Protein AF-A0A0G4AYI6-F1 (afdb_monomer_lite)

Foldseek 3Di:
DVVLLVLLVLLLLLLQPVPPCPPDPDLSVLSSLQSVCQLPFQKKWKWKAFPVRFIKIWMAHPLKIKIFGFADFPPDPGGWGWIWIGDDQKIKIATQQQLRNVCLFQVVVDDPVLNVLLSVLRNVQHRAIEIEGNVRTDLPGPVLSSNLSSVSSVCSVPPPVLSVLSNVLCVVQVFWDWDDDDDQKIKIAGRPVSLVSSCVSLVVDPSSVVSCVSRVNDDSSNDPQSNQWMWIWGADPVSHTAKIWTAGNPVRDTRMIMGMDSDDDDDDDDPPDHHYVVVSVVVSVVVVVVVD

pLDDT: mean 80.58, std 11.73, range [48.69, 96.69]

Radius of gyration: 20.32 Å; chains: 1; bounding box: 50×38×62 Å

Secondary structure (DSSP, 8-state):
-HHHHHHHHHHHHHHHHTTTTTT---HHHHHHHHHHHHHT-SEEEEEEE-TT--EEEEEEETTEEEEEEEE--TT-SSPEEEEEEEETTEEEEEETTHHHHHHHHHGGGS-HHHHHHHHHHHHTTTTS-EEEEGGGS-TTSHHHHHHHHHHHHHHHHH-HHHHHHHHHHHHHS--EEEEEEETTEEEEEE-HHHHHHHHHHHTTSHHHHHHHTTTTT--GGGSGGGGGEEEEEEE-TTS-EEEEEEEETTT--EEEEEEEE-------PPPSS-EEHHHHHHHHHHHHHHT-

Sequence (292 aa):
MILGTVIFIMSVSAAAVYGYYFSLQTPEKVVFDALSKAVHAEAVQFTATTPSHATFKGEIKDGNVRLDGALPVSSATNPAKGEVRLIGESLYAKSDMLDSVAMDQIGENLPPSYRVIMSSLLAGYNGKWIEFPVSQLATNASVGTMRCSQGLQEILRNDQAAVQELKNIYTAHPFLIISKKADMTYLISIEDTKIKEFRTALGKTSFFRSVISCHDGTLPLIEPASKHMTLELTIDTARTLRTLAIIDSETQKQVYIVDFSFTESAPINPPSTSESFESIQKKAAVQIIRSR

Structure (mmCIF, N/CA/C/O backbone):
data_AF-A0A0G4AYI6-F1
#
_entry.id   AF-A0A0G4AYI6-F1
#
loop_
_atom_site.group_PDB
_atom_site.id
_atom_site.type_symbol
_atom_site.label_atom_id
_atom_site.label_alt_id
_atom_site.label_comp_id
_atom_site.label_asym_id
_atom_site.label_entity_id
_atom_site.label_seq_id
_atom_site.pdbx_PDB_ins_code
_atom_site.Cartn_x
_atom_site.Cartn_y
_atom_site.Cartn_z
_atom_site.occupancy
_atom_site.B_iso_or_equiv
_atom_site.auth_seq_id
_atom_site.auth_comp_id
_atom_site.auth_asym_id
_atom_site.auth_atom_id
_atom_site.pdbx_PDB_model_num
ATOM 1 N N . MET A 1 1 ? -0.450 7.479 -3.393 1.00 50.78 1 MET A N 1
ATOM 2 C CA . MET A 1 1 ? -0.488 8.340 -2.188 1.00 50.78 1 MET A CA 1
ATOM 3 C C . MET A 1 1 ? -1.533 7.872 -1.168 1.00 50.78 1 MET A C 1
ATOM 5 O O . MET A 1 1 ? -1.135 7.318 -0.156 1.00 50.78 1 MET A O 1
ATOM 9 N N . ILE A 1 2 ? -2.842 7.949 -1.462 1.00 57.69 2 ILE A N 1
ATOM 10 C CA . ILE A 1 2 ? -3.937 7.668 -0.501 1.00 57.69 2 ILE A CA 1
ATOM 11 C C . ILE A 1 2 ? -3.852 6.277 0.167 1.00 57.69 2 ILE A C 1
ATOM 13 O O . ILE A 1 2 ? -3.963 6.178 1.386 1.00 57.69 2 ILE A O 1
ATOM 17 N N . LEU A 1 3 ? -3.602 5.202 -0.593 1.00 58.28 3 LEU A N 1
ATOM 18 C CA . LEU A 1 3 ? -3.513 3.845 -0.027 1.00 58.28 3 LEU A CA 1
ATOM 19 C C . LEU A 1 3 ? -2.343 3.690 0.963 1.00 58.28 3 LEU A C 1
ATOM 21 O O . LEU A 1 3 ? -2.502 3.061 2.004 1.00 58.28 3 LEU A O 1
ATOM 25 N N . GLY A 1 4 ? -1.192 4.308 0.676 1.00 61.28 4 GLY A N 1
ATOM 26 C CA . GLY A 1 4 ? -0.039 4.316 1.583 1.00 61.28 4 GLY A CA 1
ATOM 27 C C . GLY A 1 4 ? -0.339 5.060 2.885 1.00 61.28 4 GLY A C 1
ATOM 28 O O . GLY A 1 4 ? -0.003 4.575 3.960 1.00 61.28 4 GLY A O 1
ATOM 29 N N . THR A 1 5 ? -1.067 6.179 2.808 1.00 63.78 5 THR A N 1
ATOM 30 C CA . THR A 1 5 ? -1.556 6.911 3.987 1.00 63.78 5 THR A CA 1
ATOM 31 C C . THR A 1 5 ? -2.470 6.055 4.855 1.00 63.78 5 THR A C 1
ATOM 33 O O . THR A 1 5 ? -2.321 6.033 6.075 1.00 63.78 5 THR A O 1
ATOM 36 N N . VAL A 1 6 ? -3.387 5.310 4.237 1.00 65.44 6 VAL A N 1
ATOM 37 C CA . VAL A 1 6 ? -4.296 4.413 4.958 1.00 65.44 6 VAL A CA 1
ATOM 38 C C . VAL A 1 6 ? -3.536 3.265 5.617 1.00 65.44 6 VAL A C 1
ATOM 40 O O . VAL A 1 6 ? -3.739 3.018 6.802 1.00 65.44 6 VAL A O 1
ATOM 43 N N . ILE A 1 7 ? -2.614 2.610 4.903 1.00 65.75 7 ILE A N 1
ATOM 44 C CA . ILE A 1 7 ? -1.759 1.554 5.472 1.00 65.75 7 ILE A CA 1
ATOM 45 C C . ILE A 1 7 ? -0.957 2.094 6.656 1.00 65.75 7 ILE A C 1
ATOM 47 O O . ILE A 1 7 ? -0.902 1.452 7.701 1.00 65.75 7 ILE A O 1
ATOM 51 N N . PHE A 1 8 ? -0.404 3.300 6.539 1.00 67.69 8 PHE A N 1
ATOM 52 C CA . PHE A 1 8 ? 0.318 3.943 7.627 1.00 67.69 8 PHE A CA 1
ATOM 53 C C . PHE A 1 8 ? -0.575 4.185 8.858 1.00 67.69 8 PHE A C 1
ATOM 55 O O . PHE A 1 8 ? -0.189 3.824 9.972 1.00 67.69 8 PHE A O 1
ATOM 62 N N . ILE A 1 9 ? -1.775 4.758 8.672 1.00 68.62 9 ILE A N 1
ATOM 63 C CA . ILE A 1 9 ? -2.754 4.966 9.757 1.00 68.62 9 ILE A CA 1
ATOM 64 C C . ILE A 1 9 ? -3.064 3.631 10.435 1.00 68.62 9 ILE A C 1
ATOM 66 O O . ILE A 1 9 ? -3.032 3.550 11.662 1.00 68.62 9 ILE A O 1
ATOM 70 N N . MET A 1 10 ? -3.311 2.579 9.651 1.00 70.06 10 MET A N 1
ATOM 71 C CA . MET A 1 10 ? -3.607 1.243 10.167 1.00 70.06 10 MET A CA 1
ATOM 72 C C . MET A 1 10 ? -2.444 0.667 10.985 1.00 70.06 10 MET A C 1
ATOM 74 O O . MET A 1 10 ? -2.669 0.192 12.098 1.00 70.06 10 MET A O 1
ATOM 78 N N . SER A 1 11 ? -1.209 0.772 10.487 1.00 68.25 11 SER A N 1
ATOM 79 C CA . SER A 1 11 ? 0.002 0.293 11.168 1.00 68.25 11 SER A CA 1
ATOM 80 C C . SER A 1 11 ? 0.245 1.004 12.500 1.00 68.25 11 SER A C 1
ATOM 82 O O . SER A 1 11 ? 0.465 0.352 13.521 1.00 68.25 11 SER A O 1
ATOM 84 N N . VAL A 1 12 ? 0.141 2.338 12.525 1.00 68.44 12 VAL A N 1
ATOM 85 C CA . VAL A 1 12 ? 0.310 3.116 13.763 1.00 68.44 12 VAL A CA 1
ATOM 86 C C . 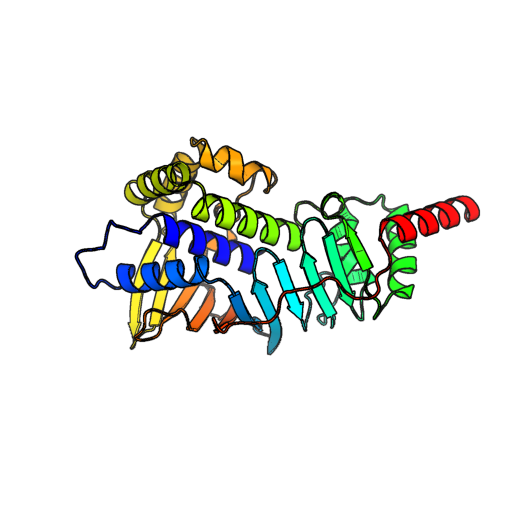VAL A 1 12 ? -0.773 2.779 14.783 1.00 68.44 12 VAL A C 1
ATOM 88 O O . VAL A 1 12 ? -0.475 2.576 15.957 1.00 68.44 12 VAL A O 1
ATOM 91 N N . SER A 1 13 ? -2.018 2.664 14.326 1.00 69.00 13 SER A N 1
ATOM 92 C CA . SER A 1 13 ? -3.176 2.323 15.159 1.00 69.00 13 SER A CA 1
ATOM 93 C C . SER A 1 13 ? -3.060 0.940 15.794 1.00 69.00 13 SER A C 1
ATOM 95 O O . SER A 1 13 ? -3.361 0.766 16.972 1.00 69.00 13 SER A O 1
ATOM 97 N N . ALA A 1 14 ? -2.605 -0.047 15.022 1.00 68.81 14 ALA A N 1
ATOM 98 C CA . ALA A 1 14 ? -2.396 -1.409 15.493 1.00 68.81 14 ALA A CA 1
ATOM 99 C C . ALA A 1 14 ? -1.341 -1.480 16.609 1.00 68.81 14 ALA A C 1
ATOM 101 O O . ALA A 1 14 ? -1.570 -2.112 17.642 1.00 68.81 14 ALA A O 1
ATOM 102 N N . ALA A 1 15 ? -0.203 -0.807 16.419 1.00 66.62 15 ALA A N 1
ATOM 103 C CA . ALA A 1 15 ? 0.899 -0.810 17.380 1.00 66.62 15 ALA A CA 1
ATOM 104 C C . ALA A 1 15 ? 0.583 -0.006 18.650 1.00 66.62 15 ALA A C 1
ATOM 106 O O . ALA A 1 15 ? 0.914 -0.418 19.761 1.00 66.62 15 ALA A O 1
ATOM 107 N N . ALA A 1 16 ? -0.098 1.130 18.499 1.00 61.56 16 ALA A N 1
ATOM 108 C CA . ALA A 1 16 ? -0.353 2.059 19.588 1.00 61.56 16 ALA A CA 1
ATOM 109 C C . ALA A 1 16 ? -1.347 1.555 20.646 1.00 61.56 16 ALA A C 1
ATOM 111 O O . ALA A 1 16 ? -1.413 2.114 21.740 1.00 61.56 16 ALA A O 1
ATOM 112 N N . VAL A 1 17 ? -2.146 0.531 20.338 1.00 61.53 17 VAL A N 1
ATOM 113 C CA . VAL A 1 17 ? -3.359 0.245 21.116 1.00 61.53 17 VAL A CA 1
ATOM 114 C C . VAL A 1 17 ? -3.395 -1.153 21.734 1.00 61.53 17 VAL A C 1
ATOM 116 O O . VAL A 1 17 ? -4.277 -1.459 22.545 1.00 61.53 17 VAL A O 1
ATOM 119 N N . TYR A 1 18 ? -2.378 -1.980 21.473 1.00 52.91 18 TYR A N 1
ATOM 120 C CA . TYR A 1 18 ? -2.242 -3.294 22.096 1.00 52.91 18 TYR A CA 1
ATOM 121 C C . TYR A 1 18 ? -2.016 -3.149 23.617 1.00 52.91 18 TYR A C 1
ATOM 123 O O . TYR A 1 18 ? -0.903 -2.957 24.111 1.00 52.91 18 TYR A O 1
ATOM 131 N N . GLY A 1 19 ? -3.111 -3.139 24.382 1.00 53.41 19 GLY A N 1
ATOM 132 C CA . GLY A 1 19 ? -3.137 -3.130 25.848 1.00 53.41 19 GLY A CA 1
ATOM 133 C C . GLY A 1 19 ? -4.065 -2.100 26.503 1.00 53.41 19 GLY A C 1
ATOM 134 O O . GLY A 1 19 ? -4.544 -2.377 27.597 1.00 53.41 19 GLY A O 1
ATOM 135 N N . TYR A 1 20 ? -4.374 -0.957 25.873 1.00 57.16 20 TYR A N 1
ATOM 136 C CA . TYR A 1 20 ? -5.158 0.105 26.541 1.00 57.16 20 TYR A CA 1
ATOM 137 C C . TYR A 1 20 ? -6.656 -0.238 26.656 1.00 57.16 20 TYR A C 1
ATOM 139 O O . TYR A 1 20 ? -7.249 -0.061 27.714 1.00 57.16 20 TYR A O 1
ATOM 147 N N . TYR A 1 21 ? -7.256 -0.834 25.619 1.00 59.66 21 TYR A N 1
ATOM 148 C CA . TYR A 1 21 ? -8.677 -1.233 25.626 1.00 59.66 21 TYR A CA 1
ATOM 149 C C . TYR A 1 21 ? -8.902 -2.698 26.027 1.00 59.66 21 TYR A C 1
ATOM 151 O O . TYR A 1 21 ? -9.954 -3.272 25.752 1.00 59.66 21 TYR A O 1
ATOM 159 N N . PHE A 1 22 ? -7.927 -3.356 26.665 1.00 50.97 22 PHE A N 1
ATOM 160 C CA . PHE A 1 22 ? -8.001 -4.799 26.918 1.00 50.97 22 PHE A CA 1
ATOM 161 C C . PHE A 1 22 ? -9.231 -5.205 27.758 1.00 50.97 22 PHE A C 1
ATOM 163 O O . PHE A 1 22 ? -9.764 -6.297 27.551 1.00 50.97 22 PHE A O 1
ATOM 170 N N . SER A 1 23 ? -9.748 -4.323 28.617 1.00 51.19 23 SER A N 1
ATOM 171 C CA . SER A 1 23 ? -10.846 -4.617 29.547 1.00 51.19 23 SER A CA 1
ATOM 172 C C . SER A 1 23 ? -12.265 -4.344 29.027 1.00 51.19 23 SER A C 1
ATOM 174 O O . SER A 1 23 ? -13.215 -4.772 29.677 1.00 51.19 23 SER A O 1
ATOM 176 N N . LEU A 1 24 ? -12.455 -3.696 27.870 1.00 56.16 24 LEU A N 1
ATOM 177 C CA . LEU A 1 24 ? -13.790 -3.328 27.375 1.00 56.16 24 LEU A CA 1
ATOM 178 C C . LEU A 1 24 ? -13.993 -3.783 25.920 1.00 56.16 24 LEU A C 1
ATOM 180 O O . LEU A 1 24 ? -13.150 -3.543 25.061 1.00 56.16 24 LEU A O 1
ATOM 184 N N . GLN A 1 25 ? -15.118 -4.445 25.618 1.00 61.50 25 GLN A N 1
ATOM 185 C CA . GLN A 1 25 ? -15.533 -4.751 24.237 1.00 61.50 25 GLN A CA 1
ATOM 186 C C . GLN A 1 25 ? -16.091 -3.493 23.550 1.00 61.50 25 GLN A C 1
ATOM 188 O O . GLN A 1 25 ? -17.259 -3.445 23.168 1.00 61.50 25 GLN A O 1
ATOM 193 N N . THR A 1 26 ? -15.279 -2.447 23.435 1.00 81.69 26 THR A N 1
ATOM 194 C CA . THR A 1 26 ? -15.677 -1.226 22.732 1.00 81.69 26 THR A CA 1
ATOM 195 C C . THR A 1 26 ? -15.426 -1.360 21.223 1.00 81.69 26 THR A C 1
ATOM 197 O O . THR A 1 26 ? -14.638 -2.219 20.802 1.00 81.69 26 THR A O 1
ATOM 200 N N . PRO A 1 27 ? -16.087 -0.543 20.381 1.00 84.56 27 PRO A N 1
ATOM 201 C CA . PRO A 1 27 ? -15.815 -0.487 18.945 1.00 84.56 27 PRO A CA 1
ATOM 202 C C . PRO A 1 27 ? -14.325 -0.332 18.614 1.00 84.56 27 PRO A C 1
ATOM 204 O O . PRO A 1 27 ? -13.821 -0.993 17.710 1.00 84.56 27 PRO A O 1
ATOM 207 N N . GLU A 1 28 ? -13.612 0.462 19.409 1.00 83.19 28 GLU A N 1
ATOM 208 C CA . GLU A 1 28 ? -12.171 0.674 19.332 1.00 83.19 28 GLU A CA 1
ATOM 209 C C . GLU A 1 28 ? -11.410 -0.648 19.421 1.00 83.19 28 GLU A C 1
ATOM 211 O O . GLU A 1 28 ? -10.599 -0.947 18.549 1.00 83.19 28 GLU A O 1
ATOM 216 N N . LYS A 1 29 ? -11.701 -1.482 20.430 1.00 82.56 29 LYS A N 1
ATOM 217 C CA . LYS A 1 29 ? -11.016 -2.769 20.602 1.00 82.56 29 LYS A CA 1
ATOM 218 C C . LYS A 1 29 ? -11.179 -3.666 19.378 1.00 82.56 29 LYS A C 1
ATOM 220 O O . LYS A 1 29 ? -10.209 -4.269 18.932 1.00 82.56 29 LYS A O 1
ATOM 225 N N . VAL A 1 30 ? -12.395 -3.761 18.834 1.00 87.12 30 VAL A N 1
ATOM 226 C CA . VAL A 1 30 ? -12.662 -4.608 17.660 1.00 87.12 30 VAL A CA 1
ATOM 227 C C . VAL A 1 30 ? -11.872 -4.124 16.446 1.00 87.12 30 VAL A C 1
ATOM 229 O O . VAL A 1 30 ? -11.249 -4.939 15.767 1.00 87.12 30 VAL A O 1
ATOM 232 N N . VAL A 1 31 ? -11.859 -2.810 16.208 1.00 87.75 31 VAL A N 1
ATOM 233 C CA . VAL A 1 31 ? -11.095 -2.192 15.119 1.00 87.75 31 VAL A CA 1
ATOM 234 C C . VAL A 1 31 ? -9.600 -2.432 15.290 1.00 87.75 31 VAL A C 1
ATOM 236 O O . VAL A 1 31 ? -8.959 -2.939 14.373 1.00 87.75 31 VAL A O 1
ATOM 239 N N . PHE A 1 32 ? -9.037 -2.130 16.459 1.00 83.56 32 PHE A N 1
ATOM 240 C CA . PHE A 1 32 ? -7.598 -2.260 16.679 1.00 83.56 32 PHE A CA 1
ATOM 241 C C . PHE A 1 32 ? -7.117 -3.710 16.636 1.00 83.56 32 PHE A C 1
ATOM 243 O O . PHE A 1 32 ? -6.053 -3.967 16.079 1.00 83.56 32 PHE A O 1
ATOM 250 N N . ASP A 1 33 ? -7.902 -4.668 17.134 1.00 84.19 33 ASP A N 1
ATOM 251 C CA . ASP A 1 33 ? -7.576 -6.089 16.998 1.00 84.19 33 ASP A CA 1
ATOM 252 C C . ASP A 1 33 ? -7.547 -6.523 15.526 1.00 84.19 33 ASP A C 1
ATOM 254 O O . ASP A 1 33 ? -6.654 -7.268 15.125 1.00 84.19 33 ASP A O 1
ATOM 258 N N . ALA A 1 34 ? -8.489 -6.042 14.708 1.00 88.88 34 ALA A N 1
ATOM 259 C CA . ALA A 1 34 ? -8.525 -6.360 13.283 1.00 88.88 34 ALA A CA 1
ATOM 260 C C . ALA A 1 34 ? -7.362 -5.738 12.509 1.00 88.88 34 ALA A C 1
ATOM 262 O O . ALA A 1 34 ? -6.739 -6.417 11.691 1.00 88.88 34 ALA A O 1
ATOM 263 N N . LEU A 1 35 ? -7.029 -4.478 12.801 1.00 85.62 35 LEU A N 1
ATOM 264 C CA . LEU A 1 35 ? -5.861 -3.811 12.226 1.00 85.62 35 LEU A CA 1
ATOM 265 C C . LEU A 1 35 ? -4.563 -4.496 12.659 1.00 85.62 35 LEU A C 1
ATOM 267 O O . LEU A 1 35 ? -3.687 -4.726 11.831 1.00 85.62 35 LEU A O 1
ATOM 271 N N . SER A 1 36 ? -4.458 -4.888 13.930 1.00 80.25 36 SER A N 1
ATOM 272 C CA . SER A 1 36 ? -3.303 -5.626 14.442 1.00 80.25 36 SER A CA 1
ATOM 273 C C . SER A 1 36 ? -3.142 -6.972 13.748 1.00 80.25 36 SER A C 1
ATOM 275 O O . SER A 1 36 ? -2.054 -7.271 13.259 1.00 80.25 36 SER A O 1
ATOM 277 N N . LYS A 1 37 ? -4.219 -7.750 13.597 1.00 85.44 37 LYS A N 1
ATOM 278 C CA . LYS A 1 37 ? -4.176 -8.998 12.823 1.00 85.44 37 LYS A CA 1
ATOM 279 C C . LYS A 1 37 ? -3.750 -8.773 11.376 1.00 85.44 37 LYS A C 1
ATOM 281 O O . LYS A 1 37 ? -2.961 -9.559 10.869 1.00 85.44 37 LYS A O 1
ATOM 286 N N . ALA A 1 38 ? -4.236 -7.712 10.731 1.00 84.12 38 ALA A N 1
ATOM 287 C CA . ALA A 1 38 ? -3.872 -7.402 9.354 1.00 84.12 38 ALA A CA 1
ATOM 288 C C . ALA A 1 38 ? -2.385 -7.039 9.206 1.00 84.12 38 ALA A C 1
ATOM 290 O O . ALA A 1 38 ? -1.733 -7.509 8.282 1.00 84.12 38 ALA A O 1
ATOM 291 N N . VAL A 1 39 ? -1.843 -6.242 10.132 1.00 77.50 39 VAL A N 1
ATOM 292 C CA . VAL A 1 39 ? -0.431 -5.818 10.137 1.00 77.50 39 VAL A CA 1
ATOM 293 C C . VAL A 1 39 ? 0.521 -6.982 10.429 1.00 77.50 39 VAL A C 1
ATOM 295 O O . VAL A 1 39 ? 1.621 -7.016 9.887 1.00 77.50 39 VAL A O 1
ATOM 298 N N . HIS A 1 40 ? 0.105 -7.937 11.263 1.00 78.56 40 HIS A N 1
ATOM 299 C CA . HIS A 1 40 ? 0.918 -9.099 11.641 1.00 78.56 40 HIS A CA 1
ATOM 300 C C . HIS A 1 40 ? 0.672 -10.341 10.770 1.00 78.56 40 HIS A C 1
ATOM 302 O O . HIS A 1 40 ? 1.247 -11.396 11.044 1.00 78.56 40 HIS A O 1
ATOM 308 N N . ALA A 1 41 ? -0.184 -10.252 9.751 1.00 82.44 41 ALA A N 1
ATOM 309 C CA . ALA A 1 41 ? -0.425 -11.361 8.840 1.00 82.44 41 ALA A CA 1
ATOM 310 C C . ALA A 1 41 ? 0.829 -11.663 8.003 1.00 82.44 41 ALA A C 1
ATOM 312 O O . ALA A 1 41 ? 1.529 -10.756 7.560 1.00 82.44 41 ALA A O 1
ATOM 313 N N . GLU A 1 42 ? 1.096 -12.948 7.759 1.00 83.62 42 GLU A N 1
ATOM 314 C CA . GLU A 1 42 ? 2.195 -13.376 6.882 1.00 83.62 42 GLU A CA 1
ATOM 315 C C . GLU A 1 42 ? 1.957 -12.943 5.429 1.00 83.62 42 GLU A C 1
ATOM 317 O O . GLU A 1 42 ? 2.877 -12.497 4.743 1.00 83.62 42 GLU A O 1
ATOM 322 N N . ALA A 1 43 ? 0.704 -13.055 4.984 1.00 87.94 43 ALA A N 1
ATOM 323 C CA . ALA A 1 43 ? 0.267 -12.682 3.654 1.00 87.94 43 ALA A CA 1
ATOM 324 C C . ALA A 1 43 ? -1.039 -11.883 3.720 1.00 87.94 43 ALA A C 1
ATOM 326 O O . ALA A 1 43 ? -1.990 -12.257 4.413 1.00 87.94 43 ALA A O 1
ATOM 327 N N . VAL A 1 44 ? -1.091 -10.792 2.960 1.00 88.62 44 VAL A N 1
ATOM 328 C CA . VAL A 1 44 ? -2.281 -9.961 2.776 1.00 88.62 44 VAL A CA 1
ATOM 329 C C . VAL A 1 44 ? -2.541 -9.830 1.291 1.00 88.62 44 VAL A C 1
ATOM 331 O O . VAL A 1 44 ? -1.779 -9.189 0.573 1.00 88.62 44 VAL A O 1
ATOM 334 N N . GLN A 1 45 ? -3.635 -10.412 0.828 1.00 91.31 45 GLN A N 1
ATOM 335 C CA . GLN A 1 45 ? -4.157 -10.199 -0.512 1.00 91.31 45 GLN A CA 1
ATOM 336 C C . GLN A 1 45 ? -5.236 -9.130 -0.455 1.00 91.31 45 GLN A C 1
ATOM 338 O O . GLN A 1 45 ? -6.039 -9.091 0.479 1.00 91.31 45 GLN A O 1
ATOM 343 N N . PHE A 1 46 ? -5.285 -8.281 -1.471 1.00 90.25 46 PHE A N 1
ATOM 344 C CA . PHE A 1 46 ? -6.319 -7.272 -1.573 1.00 90.25 46 PHE A CA 1
ATOM 345 C C . PHE A 1 46 ? -6.783 -7.050 -3.006 1.00 90.25 46 PHE A C 1
ATOM 347 O O . PHE A 1 46 ? -6.040 -7.239 -3.965 1.00 90.25 46 PHE A O 1
ATOM 354 N N . THR A 1 47 ? -8.034 -6.634 -3.155 1.00 90.88 47 THR A N 1
ATOM 355 C CA . THR A 1 47 ? -8.573 -6.118 -4.415 1.00 90.88 47 THR A CA 1
ATOM 356 C C . THR A 1 47 ? -9.080 -4.716 -4.159 1.00 90.88 47 THR A C 1
ATOM 358 O O . THR A 1 47 ? -9.951 -4.520 -3.323 1.00 90.88 47 THR A O 1
ATOM 361 N N . ALA A 1 48 ? -8.520 -3.741 -4.861 1.00 86.50 48 ALA A N 1
ATOM 362 C CA . ALA A 1 48 ? -8.922 -2.353 -4.757 1.00 86.50 48 ALA A CA 1
ATOM 363 C C . ALA A 1 48 ? -9.695 -1.934 -6.007 1.00 86.50 48 ALA A C 1
ATOM 365 O O . ALA A 1 48 ? -9.280 -2.218 -7.133 1.00 86.50 48 ALA A O 1
ATOM 366 N N . THR A 1 49 ? -10.800 -1.228 -5.795 1.00 86.81 49 THR A N 1
ATOM 367 C CA . THR A 1 49 ? -11.702 -0.743 -6.839 1.00 86.81 49 THR A CA 1
ATOM 368 C C . THR A 1 49 ? -11.818 0.775 -6.748 1.00 86.81 49 THR A C 1
ATOM 370 O O . THR A 1 49 ? -12.114 1.324 -5.683 1.00 86.81 49 THR A O 1
ATOM 373 N N . THR A 1 50 ? -11.564 1.461 -7.864 1.00 81.50 50 THR A N 1
ATOM 374 C CA . THR A 1 50 ? -11.713 2.919 -7.994 1.00 81.50 50 THR A CA 1
ATOM 375 C C . THR A 1 50 ? -13.181 3.313 -8.225 1.00 81.50 50 THR A C 1
ATOM 377 O O . THR A 1 50 ? -13.997 2.461 -8.586 1.00 81.50 50 THR A O 1
ATOM 380 N N . PRO A 1 51 ? -13.546 4.608 -8.140 1.00 75.69 51 PRO A N 1
ATOM 381 C CA . PRO A 1 51 ? -14.907 5.064 -8.440 1.00 75.69 51 PRO A CA 1
ATOM 382 C C . PRO A 1 51 ? -15.279 4.861 -9.916 1.00 75.69 51 PRO A C 1
ATOM 384 O O . PRO A 1 51 ? -16.450 4.742 -10.265 1.00 75.69 51 PRO A O 1
ATOM 387 N N . SER A 1 52 ? -14.274 4.790 -10.795 1.00 75.19 52 SER A N 1
ATOM 388 C CA . SER A 1 52 ? -14.426 4.449 -12.211 1.00 75.19 52 SER A CA 1
ATOM 389 C C . SER A 1 52 ? -14.533 2.940 -12.472 1.00 75.19 52 SER A C 1
ATOM 391 O O . SER A 1 52 ? -14.544 2.536 -13.630 1.00 75.19 52 SER A O 1
ATOM 393 N N . HIS A 1 53 ? -14.636 2.111 -11.425 1.00 79.56 53 HIS A N 1
ATOM 394 C CA . HIS A 1 53 ? -14.690 0.644 -11.487 1.00 79.56 53 HIS A CA 1
ATOM 395 C C . HIS A 1 53 ? -13.427 -0.015 -12.066 1.00 79.56 53 HIS A C 1
ATOM 397 O O . HIS A 1 53 ? -13.452 -1.183 -12.455 1.00 79.56 53 HIS A O 1
ATOM 403 N N . ALA A 1 54 ? -12.302 0.704 -12.102 1.00 81.62 54 ALA A N 1
ATOM 404 C CA . ALA A 1 54 ? -11.018 0.088 -12.391 1.00 81.62 54 ALA A CA 1
ATOM 405 C C . ALA A 1 54 ? -10.572 -0.716 -11.167 1.00 81.62 54 ALA A C 1
ATOM 407 O O . ALA A 1 54 ? -10.593 -0.214 -10.042 1.00 81.62 54 ALA A O 1
ATOM 408 N N . THR A 1 55 ? -10.164 -1.961 -11.392 1.00 84.06 55 THR A N 1
ATOM 409 C CA . THR A 1 55 ? -9.719 -2.859 -10.326 1.00 84.06 55 THR A CA 1
ATOM 410 C C . THR A 1 55 ? -8.235 -3.149 -10.448 1.00 84.06 55 THR A C 1
ATOM 412 O O . THR A 1 55 ? -7.750 -3.473 -11.538 1.00 84.06 55 THR A O 1
ATOM 415 N N . PHE A 1 56 ? -7.535 -3.134 -9.322 1.00 85.44 56 PHE A N 1
ATOM 416 C CA . PHE A 1 56 ? -6.208 -3.719 -9.204 1.00 85.44 56 PHE A CA 1
ATOM 417 C C . PHE A 1 56 ? -6.181 -4.683 -8.026 1.00 85.44 56 PHE A C 1
ATOM 419 O O . PHE A 1 56 ? -6.821 -4.470 -6.997 1.00 85.44 56 PHE A O 1
ATOM 426 N N . LYS A 1 57 ? -5.461 -5.780 -8.208 1.00 90.12 57 LYS A N 1
ATOM 427 C CA . LYS A 1 57 ? -5.219 -6.780 -7.179 1.00 90.12 57 LYS A CA 1
ATOM 428 C C . LYS A 1 57 ? -3.829 -6.564 -6.632 1.00 90.12 57 LYS A C 1
ATOM 430 O O . LYS A 1 57 ? -2.930 -6.174 -7.371 1.00 90.12 57 LYS A O 1
ATOM 435 N N . GLY A 1 58 ? -3.655 -6.826 -5.354 1.00 88.81 58 GLY A N 1
ATOM 436 C CA . GLY A 1 58 ? -2.358 -6.778 -4.731 1.00 88.81 58 GLY A CA 1
ATOM 437 C C . GLY A 1 58 ? -2.164 -7.884 -3.722 1.00 88.81 58 GLY A C 1
ATOM 438 O O . GLY A 1 58 ? -3.111 -8.507 -3.246 1.00 88.81 58 GLY A O 1
ATOM 439 N N . GLU A 1 59 ? -0.905 -8.128 -3.420 1.00 89.88 59 GLU A N 1
ATOM 440 C CA . GLU A 1 59 ? -0.472 -9.073 -2.415 1.00 89.88 59 GLU A CA 1
ATOM 441 C C . GLU A 1 59 ? 0.773 -8.530 -1.731 1.00 89.88 59 GLU A C 1
ATOM 443 O O . GLU A 1 59 ? 1.684 -8.037 -2.395 1.00 89.88 59 GLU A O 1
ATOM 448 N N . ILE A 1 60 ? 0.807 -8.631 -0.410 1.00 86.62 60 ILE A N 1
ATOM 449 C CA . ILE A 1 60 ? 1.978 -8.357 0.411 1.00 86.62 60 ILE A CA 1
ATOM 450 C C . ILE A 1 60 ? 2.311 -9.653 1.135 1.00 86.62 60 ILE A C 1
ATOM 452 O O . ILE A 1 60 ? 1.451 -10.187 1.832 1.00 86.62 60 ILE A O 1
ATOM 456 N N . LYS A 1 61 ? 3.532 -10.157 0.967 1.00 87.00 61 LYS A N 1
ATOM 457 C CA . LYS A 1 61 ? 4.025 -11.357 1.650 1.00 87.00 61 LYS A CA 1
ATOM 458 C C . LYS A 1 61 ? 5.526 -11.248 1.875 1.00 87.00 61 LYS A C 1
ATOM 460 O O . LYS A 1 61 ? 6.255 -10.908 0.947 1.00 87.00 61 LYS A O 1
ATOM 465 N N . ASP A 1 62 ? 5.977 -11.527 3.097 1.00 82.88 62 ASP A N 1
ATOM 466 C CA . ASP A 1 62 ? 7.399 -11.518 3.481 1.00 82.88 62 ASP A CA 1
ATOM 467 C C . ASP A 1 62 ? 8.144 -10.226 3.087 1.00 82.88 62 ASP A C 1
ATOM 469 O O . ASP A 1 62 ? 9.277 -10.258 2.613 1.00 82.88 62 ASP A O 1
ATOM 473 N N . GLY A 1 63 ? 7.484 -9.069 3.213 1.00 77.31 63 GLY A N 1
ATOM 474 C CA . GLY A 1 63 ? 8.061 -7.777 2.816 1.00 77.31 63 GLY A CA 1
ATOM 475 C C . GLY A 1 63 ? 8.144 -7.550 1.300 1.00 77.31 63 GLY A C 1
ATOM 476 O O . GLY A 1 63 ? 8.613 -6.504 0.862 1.00 77.31 63 GLY A O 1
ATOM 477 N N . ASN A 1 64 ? 7.635 -8.469 0.483 1.00 86.44 64 ASN A N 1
ATOM 478 C CA . ASN A 1 64 ? 7.500 -8.294 -0.959 1.00 86.44 64 ASN A CA 1
ATOM 479 C C . ASN A 1 64 ? 6.075 -7.860 -1.312 1.00 86.44 64 ASN A C 1
ATOM 481 O O . ASN A 1 64 ? 5.116 -8.239 -0.640 1.00 86.44 64 ASN A O 1
ATOM 485 N N . VAL A 1 65 ? 5.934 -7.082 -2.386 1.00 86.81 65 VAL A N 1
ATOM 486 C CA . VAL A 1 65 ? 4.633 -6.643 -2.915 1.00 86.81 65 VAL A CA 1
ATOM 487 C C . VAL A 1 65 ? 4.469 -7.146 -4.336 1.00 86.81 65 VAL A C 1
ATOM 489 O O . VAL A 1 65 ? 5.400 -7.081 -5.134 1.00 86.81 65 VAL A O 1
ATOM 492 N N . ARG A 1 66 ? 3.264 -7.577 -4.681 1.00 90.31 66 ARG A N 1
ATOM 493 C CA . ARG A 1 66 ? 2.810 -7.774 -6.054 1.00 90.31 66 ARG A CA 1
ATOM 494 C C . ARG A 1 66 ? 1.558 -6.943 -6.278 1.00 90.31 66 ARG A C 1
ATOM 496 O O . ARG A 1 66 ? 0.686 -6.932 -5.420 1.00 90.31 66 ARG A O 1
ATOM 503 N N . LEU A 1 67 ? 1.465 -6.271 -7.418 1.00 88.62 67 LEU A N 1
ATOM 504 C CA . LEU A 1 67 ? 0.275 -5.564 -7.879 1.00 88.62 67 LEU A CA 1
ATOM 505 C C . LEU A 1 67 ? -0.010 -5.971 -9.322 1.00 88.62 67 LEU A C 1
ATOM 507 O O . LEU A 1 67 ? 0.886 -5.908 -10.156 1.00 88.62 67 LEU A O 1
ATOM 511 N N . ASP A 1 68 ? -1.252 -6.325 -9.623 1.00 89.56 68 ASP A N 1
ATOM 512 C CA . ASP A 1 68 ? -1.693 -6.747 -10.949 1.00 89.56 68 ASP A CA 1
ATOM 513 C C . ASP A 1 68 ? -2.973 -5.991 -11.338 1.00 89.56 68 ASP A C 1
ATOM 515 O O . ASP A 1 68 ? -3.911 -5.878 -10.543 1.00 89.56 68 ASP A O 1
ATOM 519 N N . GLY A 1 69 ? -3.062 -5.509 -12.577 1.00 87.38 69 GLY A N 1
ATOM 520 C CA . GLY A 1 69 ? -4.287 -4.929 -13.134 1.00 87.38 69 GLY A CA 1
ATOM 521 C C . GLY A 1 69 ? -4.122 -3.497 -13.632 1.00 87.38 69 GLY A C 1
ATOM 522 O O . GLY A 1 69 ? -3.175 -3.189 -14.352 1.00 87.38 69 GLY A O 1
ATOM 523 N N . ALA A 1 70 ? -5.102 -2.648 -13.319 1.00 80.94 70 ALA A N 1
ATOM 524 C CA . ALA A 1 70 ? -5.148 -1.263 -13.776 1.00 80.94 70 ALA A CA 1
ATOM 525 C C . ALA A 1 70 ? -4.181 -0.384 -12.964 1.00 80.94 70 ALA A C 1
ATOM 527 O O . ALA A 1 70 ? -4.472 -0.009 -11.828 1.00 80.94 70 ALA A O 1
ATOM 528 N N . LEU A 1 71 ? -3.034 -0.053 -13.555 1.00 78.50 71 LEU A N 1
ATOM 529 C CA . LEU A 1 71 ? -2.044 0.850 -12.986 1.00 78.50 71 LEU A CA 1
ATOM 530 C C . LEU A 1 71 ? -2.420 2.303 -13.315 1.00 78.50 71 LEU A C 1
ATOM 532 O O . LEU A 1 71 ? -2.623 2.634 -14.488 1.00 78.50 71 LEU A O 1
ATOM 536 N N . PRO A 1 72 ? -2.524 3.188 -12.310 1.00 71.69 72 PRO A N 1
ATOM 537 C CA . PRO A 1 72 ? -2.767 4.600 -12.562 1.00 71.69 72 PRO A CA 1
ATOM 538 C C . PRO A 1 72 ? -1.565 5.215 -13.284 1.00 71.69 72 PRO A C 1
ATOM 540 O O . PRO A 1 72 ? -0.421 4.979 -12.899 1.00 71.69 72 PRO A O 1
ATOM 543 N N . VAL A 1 73 ? -1.847 6.016 -14.310 1.00 75.00 73 VAL A N 1
ATOM 544 C CA . VAL A 1 73 ? -0.853 6.767 -15.082 1.00 75.00 73 VAL A CA 1
ATOM 545 C C . VAL A 1 73 ? -1.302 8.220 -15.132 1.00 75.00 73 VAL A C 1
ATOM 547 O O . VAL A 1 73 ? -2.408 8.508 -15.583 1.00 75.00 73 VAL A O 1
ATOM 550 N N . SER A 1 74 ? -0.462 9.132 -14.650 1.00 73.25 74 SER A N 1
ATOM 551 C CA . SER A 1 74 ? -0.785 10.552 -14.474 1.00 73.25 74 SER A CA 1
ATOM 552 C C . SER A 1 74 ? -1.091 11.255 -15.800 1.00 73.25 74 SER A C 1
ATOM 554 O O . SER A 1 74 ? -1.940 12.142 -15.863 1.00 73.25 74 SER A O 1
ATOM 556 N N . SER A 1 75 ? -0.421 10.823 -16.868 1.00 72.81 75 SER A N 1
ATOM 557 C CA . SER A 1 75 ? -0.510 11.395 -18.212 1.00 72.81 75 SER A CA 1
ATOM 558 C C . SER A 1 75 ? -1.603 10.777 -19.088 1.00 72.81 75 SER A C 1
ATOM 560 O O . SER A 1 75 ? -1.855 11.279 -20.185 1.00 72.81 75 SER A O 1
ATOM 562 N N . ALA A 1 76 ? -2.266 9.708 -18.633 1.00 72.62 76 ALA A N 1
ATOM 563 C CA . ALA A 1 76 ? -3.229 8.962 -19.432 1.00 72.62 76 ALA A CA 1
ATOM 564 C C . ALA A 1 76 ? -4.659 9.104 -18.897 1.00 72.62 76 ALA A C 1
ATOM 566 O O . ALA A 1 76 ? -4.912 9.082 -17.695 1.00 72.62 76 ALA A O 1
ATOM 567 N N . THR A 1 77 ? -5.624 9.198 -19.813 1.00 73.00 77 THR A N 1
ATOM 568 C CA . THR A 1 77 ? -7.058 9.203 -19.479 1.00 73.00 77 THR A CA 1
ATOM 569 C C . THR A 1 77 ? -7.565 7.832 -19.040 1.00 73.00 77 THR A C 1
ATOM 571 O O . THR A 1 77 ? -8.519 7.748 -18.269 1.00 73.00 77 THR A O 1
ATOM 574 N N . ASN A 1 78 ? -6.922 6.763 -19.515 1.00 78.62 78 ASN A N 1
ATOM 575 C CA . ASN A 1 78 ? -7.206 5.386 -19.136 1.00 78.62 78 ASN A CA 1
ATOM 576 C C . ASN A 1 78 ? -6.031 4.815 -18.333 1.00 78.62 78 ASN A C 1
ATOM 578 O O . ASN A 1 78 ? -4.882 5.122 -18.654 1.00 78.62 78 ASN A O 1
ATOM 582 N N . PRO A 1 79 ? -6.290 3.965 -17.325 1.00 82.81 79 PRO A N 1
ATOM 583 C CA . PRO A 1 79 ? -5.222 3.282 -16.612 1.00 82.81 79 PRO A CA 1
ATOM 584 C C . PRO A 1 79 ? -4.494 2.308 -17.544 1.00 82.81 79 PRO A C 1
ATOM 586 O O . PRO A 1 79 ? -5.120 1.660 -18.389 1.00 82.81 79 PRO A O 1
ATOM 589 N N . ALA A 1 80 ? -3.188 2.167 -17.348 1.00 86.88 80 ALA A N 1
ATOM 590 C CA . ALA A 1 80 ? -2.400 1.162 -18.045 1.00 86.88 80 ALA A CA 1
ATOM 591 C C . ALA A 1 80 ? -2.706 -0.230 -17.484 1.00 86.88 80 ALA A C 1
ATOM 593 O O . ALA A 1 80 ? -2.977 -0.378 -16.290 1.00 86.88 80 ALA A O 1
ATOM 594 N N . LYS A 1 81 ? -2.638 -1.275 -18.310 1.00 91.56 81 LYS A N 1
ATOM 595 C CA . LYS A 1 81 ? -2.656 -2.650 -17.802 1.00 91.56 81 LYS A CA 1
ATOM 596 C C . LYS A 1 81 ? -1.235 -3.096 -17.534 1.00 91.56 81 LYS A C 1
ATOM 598 O O . LYS A 1 81 ? -0.403 -3.142 -18.438 1.00 91.56 81 LYS A O 1
ATOM 603 N N . GLY A 1 82 ? -0.978 -3.507 -16.301 1.00 92.19 82 GLY A N 1
ATOM 604 C CA . GLY A 1 82 ? 0.345 -3.967 -15.937 1.00 92.19 82 GLY A CA 1
ATOM 605 C C . GLY A 1 82 ? 0.404 -4.833 -14.696 1.00 92.19 82 GLY A C 1
ATOM 606 O O . GLY A 1 82 ? -0.593 -5.123 -14.036 1.00 92.19 82 GLY A O 1
ATOM 607 N N . GLU A 1 83 ? 1.628 -5.247 -14.424 1.00 92.88 83 GLU A N 1
ATOM 608 C CA . GLU A 1 83 ? 2.047 -6.036 -13.283 1.00 92.88 83 GLU A CA 1
ATOM 609 C C . GLU A 1 83 ? 3.263 -5.329 -12.668 1.00 92.88 83 GLU A C 1
ATOM 611 O O . GLU A 1 83 ? 4.169 -4.877 -13.378 1.00 92.88 83 GLU A O 1
ATOM 616 N N . VAL A 1 84 ? 3.292 -5.230 -11.344 1.00 90.12 84 VAL A N 1
ATOM 617 C CA . VAL A 1 84 ? 4.378 -4.629 -10.573 1.00 90.12 84 VAL A CA 1
ATOM 618 C C . VAL A 1 84 ? 4.767 -5.581 -9.453 1.00 90.12 84 VAL A C 1
ATOM 620 O O . VAL A 1 84 ? 3.903 -6.137 -8.778 1.00 90.12 84 VAL A O 1
ATOM 623 N N . ARG A 1 85 ? 6.068 -5.770 -9.229 1.00 91.50 85 ARG A N 1
ATOM 624 C CA . ARG A 1 85 ? 6.590 -6.516 -8.081 1.00 91.50 85 ARG A CA 1
ATOM 625 C C . ARG A 1 85 ? 7.658 -5.701 -7.382 1.00 91.50 85 ARG A C 1
ATOM 627 O O . ARG A 1 85 ? 8.611 -5.269 -8.018 1.00 91.50 85 ARG A O 1
ATOM 634 N N . LEU A 1 86 ? 7.513 -5.509 -6.083 1.00 88.00 86 LEU A N 1
ATOM 635 C CA . LEU A 1 86 ? 8.526 -4.905 -5.235 1.00 88.00 86 LEU A CA 1
ATOM 636 C C . LEU A 1 86 ? 9.179 -6.011 -4.420 1.00 88.00 86 LEU A C 1
ATOM 638 O O . LEU A 1 86 ? 8.503 -6.651 -3.617 1.00 88.00 86 LEU A O 1
ATOM 642 N N . ILE A 1 87 ? 10.463 -6.256 -4.662 1.00 89.50 87 ILE A N 1
ATOM 643 C CA . ILE A 1 87 ? 11.205 -7.345 -4.026 1.00 89.50 87 ILE A CA 1
ATOM 644 C C . ILE A 1 87 ? 12.576 -6.821 -3.614 1.00 89.50 87 ILE A C 1
ATOM 646 O O . ILE A 1 87 ? 13.336 -6.355 -4.463 1.00 89.50 87 ILE A O 1
ATOM 650 N N . GLY A 1 88 ? 12.913 -6.903 -2.326 1.00 85.00 88 GLY A N 1
ATOM 651 C CA . GLY A 1 88 ? 14.227 -6.478 -1.829 1.00 85.00 88 GLY A CA 1
ATOM 652 C C . GLY A 1 88 ? 14.474 -4.987 -2.052 1.00 85.00 88 GLY A C 1
ATOM 653 O O . GLY A 1 88 ? 13.810 -4.189 -1.415 1.00 85.00 88 GLY A O 1
ATOM 654 N N . GLU A 1 89 ? 15.373 -4.608 -2.968 1.00 85.06 89 GLU A N 1
ATOM 655 C CA . GLU A 1 89 ? 15.667 -3.221 -3.411 1.00 85.06 89 GLU A CA 1
ATOM 656 C C . GLU A 1 89 ? 15.312 -2.973 -4.893 1.00 85.06 89 GLU A C 1
ATOM 658 O O . GLU A 1 89 ? 15.682 -1.954 -5.482 1.00 85.06 89 GLU A O 1
ATOM 663 N N . SER A 1 90 ? 14.557 -3.893 -5.496 1.00 89.88 90 SER A N 1
ATOM 664 C CA . SER A 1 90 ? 14.211 -3.863 -6.916 1.00 89.88 90 SER A CA 1
ATOM 665 C C . SER A 1 90 ? 12.701 -3.746 -7.120 1.00 89.88 90 SER A C 1
ATOM 667 O O . SER A 1 90 ? 11.899 -4.458 -6.508 1.00 89.88 90 SER A O 1
ATOM 669 N N . LEU A 1 91 ? 12.310 -2.845 -8.018 1.00 90.31 91 LEU A N 1
ATOM 670 C CA . LEU A 1 91 ? 10.964 -2.739 -8.563 1.00 90.31 91 LEU A CA 1
ATOM 671 C C . LEU A 1 91 ? 10.950 -3.365 -9.956 1.00 90.31 91 LEU A C 1
ATOM 673 O O . LEU A 1 91 ? 11.594 -2.872 -10.874 1.00 90.31 91 LEU A O 1
ATOM 677 N N . TYR A 1 92 ? 10.162 -4.410 -10.138 1.00 92.94 92 TYR A N 1
ATOM 678 C CA . TYR A 1 92 ? 9.897 -4.999 -11.439 1.00 92.94 92 TYR A CA 1
ATOM 679 C C . TYR A 1 92 ? 8.578 -4.451 -11.956 1.00 92.94 92 TYR A C 1
ATOM 681 O O . TYR A 1 92 ? 7.571 -4.543 -11.258 1.00 92.94 92 TYR A O 1
ATOM 689 N N . ALA A 1 93 ? 8.558 -3.908 -13.168 1.00 93.00 93 ALA A N 1
ATOM 690 C CA . ALA A 1 93 ? 7.331 -3.426 -13.789 1.00 93.00 93 ALA A CA 1
ATOM 691 C C . ALA A 1 93 ? 7.195 -3.952 -15.216 1.00 93.00 93 ALA A C 1
ATOM 693 O O . ALA A 1 93 ? 8.162 -4.009 -15.976 1.00 93.00 93 ALA A O 1
ATOM 694 N N . LYS A 1 94 ? 5.969 -4.322 -15.571 1.00 94.75 94 LYS A N 1
ATOM 695 C CA . LYS A 1 94 ? 5.555 -4.714 -16.914 1.00 94.75 94 LYS A CA 1
ATOM 696 C C . LYS A 1 94 ? 4.222 -4.048 -17.195 1.00 94.75 94 LYS A C 1
ATOM 698 O O . LYS A 1 94 ? 3.287 -4.198 -16.421 1.00 94.75 94 LYS A O 1
ATOM 703 N N . SER A 1 95 ? 4.129 -3.311 -18.291 1.00 94.31 95 SER A N 1
ATOM 704 C CA . SER A 1 95 ? 2.928 -2.549 -18.634 1.00 94.31 95 SER A CA 1
ATOM 705 C C . SER A 1 95 ? 2.776 -2.452 -20.146 1.00 94.31 95 SER A C 1
ATOM 707 O O . SER A 1 95 ? 3.772 -2.493 -20.872 1.00 94.31 95 SER A O 1
ATOM 709 N N . ASP A 1 96 ? 1.542 -2.340 -20.627 1.00 93.06 96 ASP A N 1
ATOM 710 C CA . ASP A 1 96 ? 1.241 -1.990 -22.019 1.00 93.06 96 ASP A CA 1
ATOM 711 C C . ASP A 1 96 ? 1.558 -0.521 -22.354 1.00 93.06 96 ASP A C 1
ATOM 713 O O . ASP A 1 96 ? 1.737 -0.190 -23.523 1.00 93.06 96 ASP A O 1
ATOM 717 N N . MET A 1 97 ? 1.705 0.322 -21.330 1.00 92.00 97 MET A N 1
ATOM 718 C CA . MET A 1 97 ? 2.154 1.715 -21.397 1.00 92.00 97 MET A CA 1
ATOM 719 C C . MET A 1 97 ? 3.358 1.915 -20.466 1.00 92.00 97 MET A C 1
ATOM 721 O O . MET A 1 97 ? 3.314 2.692 -19.507 1.00 92.00 97 MET A O 1
ATOM 725 N N . LEU A 1 98 ? 4.412 1.121 -20.665 1.00 91.19 98 LEU A N 1
ATOM 726 C CA . LEU A 1 98 ? 5.557 1.075 -19.757 1.00 91.19 98 LEU A CA 1
ATOM 727 C C . LEU A 1 98 ? 6.318 2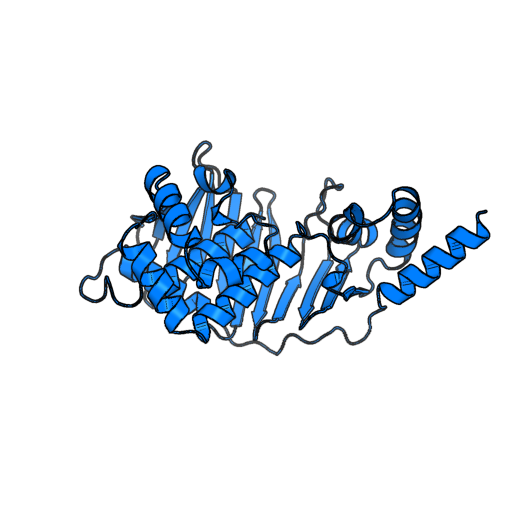.396 -19.712 1.00 91.19 98 LEU A C 1
ATOM 729 O O . LEU A 1 98 ? 6.771 2.789 -18.645 1.00 91.19 98 LEU A O 1
ATOM 733 N N . ASP A 1 99 ? 6.448 3.079 -20.842 1.00 90.25 99 ASP A N 1
ATOM 734 C CA . ASP A 1 99 ? 7.043 4.408 -20.915 1.00 90.25 99 ASP A CA 1
ATOM 735 C C . ASP A 1 99 ? 6.350 5.395 -19.974 1.00 90.25 99 ASP A C 1
ATOM 737 O O . ASP A 1 99 ? 7.021 6.060 -19.191 1.00 90.25 99 ASP A O 1
ATOM 741 N N . SER A 1 100 ? 5.019 5.435 -19.997 1.00 88.44 100 SER A N 1
ATOM 742 C CA . SER A 1 100 ? 4.231 6.354 -19.181 1.00 88.44 100 SER A CA 1
ATOM 743 C C . SER A 1 100 ? 4.262 5.952 -17.704 1.00 88.44 100 SER A C 1
ATOM 745 O O . SER A 1 100 ? 4.547 6.787 -16.848 1.00 88.44 100 SER A O 1
ATOM 747 N N . VAL A 1 101 ? 4.073 4.658 -17.402 1.00 85.38 101 VAL A N 1
ATOM 748 C CA . VAL A 1 101 ? 4.167 4.125 -16.029 1.00 85.38 101 VAL A CA 1
ATOM 749 C C . VAL A 1 101 ? 5.545 4.397 -15.425 1.00 85.38 101 VAL A C 1
ATOM 751 O O . VAL A 1 101 ? 5.638 4.863 -14.295 1.00 85.38 101 VAL A O 1
ATOM 754 N N . ALA A 1 102 ? 6.621 4.114 -16.159 1.00 87.06 102 ALA A N 1
ATOM 755 C CA . ALA A 1 102 ? 7.980 4.308 -15.672 1.00 87.06 102 ALA A CA 1
ATOM 756 C C . ALA A 1 102 ? 8.324 5.796 -15.541 1.00 87.06 102 ALA A C 1
ATOM 758 O O . ALA A 1 102 ? 8.932 6.182 -14.546 1.00 87.06 102 ALA A O 1
ATOM 759 N N . MET A 1 103 ? 7.906 6.643 -16.490 1.00 86.19 103 MET A N 1
ATOM 760 C CA . MET A 1 103 ? 8.145 8.088 -16.423 1.00 86.19 103 MET A CA 1
ATOM 761 C C . MET A 1 103 ? 7.460 8.757 -15.239 1.00 86.19 103 MET A C 1
ATOM 763 O O . MET A 1 103 ? 8.058 9.652 -14.648 1.00 86.19 103 MET A O 1
ATOM 767 N N . ASP A 1 104 ? 6.287 8.281 -14.828 1.00 80.19 104 ASP A N 1
ATOM 768 C CA . ASP A 1 104 ? 5.653 8.736 -13.587 1.00 80.19 104 ASP A CA 1
ATOM 769 C C . ASP A 1 104 ? 6.483 8.393 -12.341 1.00 80.19 104 ASP A C 1
ATOM 771 O O . ASP A 1 104 ? 6.367 9.070 -11.324 1.00 80.19 104 ASP A O 1
ATOM 775 N N . GLN A 1 105 ? 7.311 7.343 -12.394 1.00 77.44 105 GLN A N 1
ATOM 776 C CA . GLN A 1 105 ? 8.138 6.936 -11.256 1.00 77.44 105 GLN A CA 1
ATOM 777 C C . GLN A 1 105 ? 9.553 7.513 -11.288 1.00 77.44 105 GLN A C 1
ATOM 779 O O . GLN A 1 105 ? 10.144 7.643 -10.229 1.00 77.44 105 GLN A O 1
ATOM 784 N N . ILE A 1 106 ? 10.136 7.807 -12.454 1.00 81.25 106 ILE A N 1
ATOM 785 C CA . ILE A 1 106 ? 11.560 8.198 -12.571 1.00 81.25 106 ILE A CA 1
ATOM 786 C C . ILE A 1 106 ? 11.768 9.554 -13.243 1.00 81.25 106 ILE A C 1
ATOM 788 O O . ILE A 1 106 ? 12.862 10.114 -13.182 1.00 81.25 106 ILE A O 1
ATOM 792 N N . GLY A 1 107 ? 10.748 10.067 -13.935 1.00 75.88 107 GLY A N 1
ATOM 793 C CA . GLY A 1 107 ? 10.874 11.188 -14.857 1.00 75.88 107 GLY A CA 1
ATOM 794 C C . GLY A 1 107 ? 11.394 12.446 -14.177 1.00 75.88 107 GLY A C 1
ATOM 795 O O . GLY A 1 107 ? 12.234 13.134 -14.753 1.00 75.88 107 GLY A O 1
ATOM 796 N N . GLU A 1 108 ? 10.973 12.714 -12.939 1.00 73.94 108 GLU A N 1
ATOM 797 C CA . GLU A 1 108 ? 11.410 13.885 -12.170 1.00 73.94 108 GLU A CA 1
ATOM 798 C C . GLU A 1 108 ? 12.935 13.962 -12.011 1.00 73.94 108 GLU A C 1
ATOM 800 O O . GLU A 1 108 ? 13.506 15.036 -12.202 1.00 73.94 108 GLU A O 1
ATOM 805 N N . ASN A 1 109 ? 13.598 12.819 -11.820 1.00 74.88 109 ASN A N 1
ATOM 806 C CA . ASN A 1 109 ? 15.048 12.723 -11.635 1.00 74.88 109 ASN A CA 1
ATOM 807 C C . ASN A 1 109 ? 15.849 12.805 -12.948 1.00 74.88 109 ASN A C 1
ATOM 809 O O . ASN A 1 109 ? 17.080 12.867 -12.923 1.00 74.88 109 ASN A O 1
ATOM 813 N N . LEU A 1 110 ? 15.185 12.793 -14.109 1.00 79.31 110 LEU A N 1
ATOM 814 C CA . LEU A 1 110 ? 15.847 12.801 -15.414 1.00 79.31 110 LEU A CA 1
ATOM 815 C C . LEU A 1 110 ? 15.900 14.216 -16.021 1.00 79.31 110 LEU A C 1
ATOM 817 O O . LEU A 1 110 ? 14.883 14.921 -16.020 1.00 79.31 110 LEU A O 1
ATOM 821 N N . PRO A 1 111 ? 17.030 14.627 -16.636 1.00 81.94 111 PRO A N 1
ATOM 822 C CA . PRO A 1 111 ? 17.108 15.865 -17.410 1.00 81.94 111 PRO A CA 1
ATOM 823 C C . PRO A 1 111 ? 16.068 15.903 -18.546 1.00 81.94 111 PRO A C 1
ATOM 825 O O . PRO A 1 111 ? 15.822 14.863 -19.161 1.00 81.94 111 PRO A O 1
ATOM 828 N N . PRO A 1 112 ? 15.507 17.072 -18.916 1.00 82.56 112 PRO A N 1
ATOM 829 C CA . PRO A 1 112 ? 14.429 17.159 -19.909 1.00 82.56 112 PRO A CA 1
ATOM 830 C C . PRO A 1 112 ? 14.732 16.482 -21.255 1.00 82.56 112 PRO A C 1
ATOM 832 O O . PRO A 1 112 ? 13.900 15.754 -21.788 1.00 82.56 112 PRO A O 1
ATOM 835 N N . SER A 1 113 ? 15.946 16.658 -21.783 1.00 78.06 113 SER A N 1
ATOM 836 C CA . SER A 1 113 ? 16.384 16.013 -23.031 1.00 78.06 113 SER A CA 1
ATOM 837 C C . SER A 1 113 ? 16.528 14.494 -22.901 1.00 78.06 113 SER A C 1
ATOM 839 O O . SER A 1 113 ? 16.309 13.763 -23.864 1.00 78.06 113 SER A O 1
ATOM 841 N N . TYR A 1 114 ? 16.853 14.010 -21.702 1.00 82.88 114 TYR A N 1
ATOM 842 C CA . TYR A 1 114 ? 16.960 12.589 -21.400 1.00 82.88 114 TYR A CA 1
ATOM 843 C C . TYR A 1 114 ? 15.579 11.936 -21.266 1.00 82.88 114 TYR A C 1
ATOM 845 O O . TYR A 1 114 ? 15.411 10.794 -21.683 1.00 82.88 114 TYR A O 1
ATOM 853 N N . ARG A 1 115 ? 14.569 12.667 -20.764 1.00 85.44 115 ARG A N 1
ATOM 854 C CA . ARG A 1 115 ? 13.182 12.179 -20.634 1.00 85.44 115 ARG A CA 1
ATOM 855 C C . ARG A 1 115 ? 12.601 11.736 -21.974 1.00 85.44 115 ARG A C 1
ATOM 857 O O . ARG A 1 115 ? 12.058 10.643 -22.058 1.00 85.44 115 ARG A O 1
ATOM 864 N N . VAL A 1 116 ? 12.754 12.542 -23.027 1.00 85.25 116 VAL A N 1
ATOM 865 C CA . VAL A 1 116 ? 12.192 12.228 -24.357 1.00 85.25 116 VAL A CA 1
ATOM 866 C C . VAL A 1 116 ? 12.800 10.943 -24.925 1.00 85.25 116 VAL A C 1
ATOM 868 O O . VAL A 1 116 ? 12.080 10.042 -25.350 1.00 85.25 116 VAL A O 1
ATOM 871 N N . ILE A 1 117 ? 14.128 10.827 -24.882 1.00 87.38 117 ILE A N 1
ATOM 872 C CA . ILE A 1 117 ? 14.849 9.660 -25.411 1.00 87.38 117 ILE A CA 1
ATOM 873 C C . ILE A 1 117 ? 14.537 8.416 -24.581 1.00 87.38 117 ILE A C 1
ATOM 875 O O . ILE A 1 117 ? 14.255 7.352 -25.128 1.00 87.38 117 ILE A O 1
ATOM 879 N N . MET A 1 118 ? 14.536 8.554 -23.258 1.00 89.88 118 MET A N 1
ATOM 880 C CA . MET A 1 118 ? 14.231 7.453 -22.358 1.00 89.88 118 MET A CA 1
ATOM 881 C C . MET A 1 118 ? 12.782 6.967 -22.515 1.00 89.88 118 MET A C 1
ATOM 883 O O . MET A 1 118 ? 12.559 5.762 -22.562 1.00 89.88 118 MET A O 1
ATOM 887 N N . SER A 1 119 ? 11.810 7.869 -22.676 1.00 88.94 119 SER A N 1
ATOM 888 C CA . SER A 1 119 ? 10.406 7.509 -22.933 1.00 88.94 119 SER A CA 1
ATOM 889 C C . SER A 1 119 ? 10.286 6.729 -24.243 1.00 88.94 119 SER A C 1
ATOM 891 O O . SER A 1 119 ? 9.734 5.629 -24.256 1.00 88.94 119 SER A O 1
ATOM 893 N N . SER A 1 120 ? 10.918 7.219 -25.316 1.00 89.75 120 SER A N 1
ATOM 894 C CA . SER A 1 120 ? 10.944 6.519 -26.604 1.00 89.75 120 SER A CA 1
ATOM 895 C C . SER A 1 120 ? 11.584 5.132 -26.519 1.00 89.75 120 SER A C 1
ATOM 897 O O . SER A 1 120 ? 11.144 4.215 -27.211 1.00 89.75 120 SER A O 1
ATOM 899 N N . LEU A 1 121 ? 12.624 4.961 -25.700 1.00 90.56 121 LEU A N 1
ATOM 900 C CA . LEU A 1 121 ? 13.255 3.662 -25.487 1.00 90.56 121 LEU A CA 1
ATOM 901 C C . LEU A 1 121 ? 12.361 2.716 -24.692 1.00 90.56 121 LEU A C 1
ATOM 903 O O . LEU A 1 121 ? 12.218 1.560 -25.087 1.00 90.56 121 LEU A O 1
ATOM 907 N N . LEU A 1 122 ? 11.751 3.196 -23.607 1.00 92.12 122 LEU A N 1
ATOM 908 C CA . LEU A 1 122 ? 10.878 2.403 -22.740 1.00 92.12 122 LEU A CA 1
ATOM 909 C C . LEU A 1 122 ? 9.625 1.909 -23.468 1.00 92.12 122 LEU A C 1
ATOM 911 O O . LEU A 1 122 ? 9.203 0.781 -23.222 1.00 92.12 122 LEU A O 1
ATOM 915 N N . ALA A 1 123 ? 9.104 2.669 -24.435 1.00 91.62 123 ALA A N 1
ATOM 916 C CA . ALA A 1 123 ? 7.996 2.224 -25.282 1.00 91.62 123 ALA A CA 1
ATOM 917 C C . ALA A 1 123 ? 8.331 0.925 -26.052 1.00 91.62 123 ALA A C 1
ATOM 919 O O . ALA A 1 123 ? 7.469 0.072 -26.260 1.00 91.62 123 ALA A O 1
ATOM 920 N N . GLY A 1 124 ? 9.607 0.703 -26.402 1.00 93.06 124 GLY A N 1
ATOM 921 C CA . GLY A 1 124 ? 10.091 -0.544 -27.018 1.00 93.06 124 GLY A CA 1
ATOM 922 C C . GLY A 1 124 ? 10.091 -1.772 -26.087 1.00 93.06 124 GLY A C 1
ATOM 923 O O . GLY A 1 124 ? 10.361 -2.901 -26.527 1.00 93.06 124 GLY A O 1
ATOM 924 N N . TYR A 1 125 ? 9.790 -1.566 -24.804 1.00 93.88 125 TYR A N 1
ATOM 925 C CA . TYR A 1 125 ? 9.687 -2.601 -23.778 1.00 93.88 125 TYR A CA 1
ATOM 926 C C . TYR A 1 125 ? 8.256 -2.794 -23.259 1.00 93.88 125 TYR A C 1
ATOM 928 O O . TYR A 1 125 ? 8.070 -3.529 -22.291 1.00 93.88 125 TYR A O 1
ATOM 936 N N . ASN A 1 126 ? 7.238 -2.221 -23.911 1.00 94.12 126 ASN A N 1
ATOM 937 C CA . ASN A 1 126 ? 5.842 -2.506 -23.571 1.00 94.12 126 ASN A CA 1
ATOM 938 C C . ASN A 1 126 ? 5.582 -4.025 -23.551 1.00 94.12 126 ASN A C 1
ATOM 940 O O . ASN A 1 126 ? 6.016 -4.772 -24.433 1.00 94.12 126 ASN A O 1
ATOM 944 N N . GLY A 1 127 ? 4.911 -4.492 -22.499 1.00 94.12 127 GLY A N 1
ATOM 945 C CA . GLY A 1 127 ? 4.653 -5.909 -22.243 1.00 94.12 127 GLY A CA 1
ATOM 946 C C . GLY A 1 127 ? 5.863 -6.727 -21.771 1.00 94.12 127 GLY A C 1
ATOM 947 O O . GLY A 1 127 ? 5.716 -7.930 -21.552 1.00 94.12 127 GLY A O 1
ATOM 948 N N . LYS A 1 128 ? 7.038 -6.116 -21.569 1.00 95.94 128 LYS A N 1
ATOM 949 C CA . LYS A 1 128 ? 8.238 -6.769 -21.020 1.00 95.94 128 LYS A CA 1
ATOM 950 C C . LYS A 1 128 ? 8.496 -6.311 -19.589 1.00 95.94 128 LYS A C 1
ATOM 952 O O . LYS A 1 128 ? 8.125 -5.208 -19.200 1.00 95.94 128 LYS A O 1
ATOM 957 N N . TRP A 1 129 ? 9.142 -7.174 -18.813 1.00 96.69 129 TRP A N 1
ATOM 958 C CA . TRP A 1 129 ? 9.571 -6.855 -17.457 1.00 96.69 129 TRP A CA 1
ATOM 959 C C . TRP A 1 129 ? 10.845 -6.020 -17.473 1.00 96.69 129 TRP A C 1
ATOM 961 O O . TRP A 1 129 ? 11.853 -6.441 -18.044 1.00 96.69 129 TRP A O 1
ATOM 971 N N . ILE A 1 130 ? 10.801 -4.878 -16.796 1.00 95.69 130 ILE A N 1
ATOM 972 C CA . ILE A 1 130 ? 11.971 -4.058 -16.495 1.00 95.69 130 ILE A CA 1
ATOM 973 C C . ILE A 1 130 ? 12.219 -4.071 -14.997 1.00 95.69 130 ILE A C 1
ATOM 975 O O . ILE A 1 130 ? 11.279 -3.948 -14.216 1.00 95.69 130 ILE A O 1
ATOM 979 N N . GLU A 1 131 ? 13.483 -4.206 -14.617 1.00 95.19 131 GLU A N 1
ATOM 980 C CA . GLU A 1 131 ? 13.948 -4.043 -13.246 1.00 95.19 131 GLU A CA 1
ATOM 981 C C . GLU A 1 131 ? 14.476 -2.619 -13.038 1.00 95.19 131 GLU A C 1
ATOM 983 O O . GLU A 1 131 ? 15.445 -2.200 -13.673 1.00 95.19 131 GLU A O 1
ATOM 988 N N . PHE A 1 132 ? 13.856 -1.888 -12.120 1.00 90.44 132 PHE A N 1
ATOM 989 C CA . PHE A 1 132 ? 14.280 -0.574 -11.661 1.00 90.44 132 PHE A CA 1
ATOM 990 C C . PHE A 1 132 ? 14.872 -0.703 -10.254 1.00 90.44 132 PHE A C 1
ATOM 992 O O . PHE A 1 132 ? 14.159 -1.129 -9.338 1.00 90.44 132 PHE A O 1
ATOM 999 N N . PRO A 1 133 ? 16.136 -0.305 -10.038 1.00 88.62 133 PRO A N 1
ATOM 1000 C CA . PRO A 1 133 ? 16.650 -0.125 -8.690 1.00 88.62 133 PRO A CA 1
ATOM 1001 C C . PRO A 1 133 ? 15.837 0.961 -7.993 1.00 88.62 133 PRO A C 1
ATOM 1003 O O . PRO A 1 133 ? 15.593 2.028 -8.560 1.00 88.62 133 PRO A O 1
ATOM 1006 N N . VAL A 1 134 ? 15.428 0.711 -6.755 1.00 81.31 134 VAL A N 1
ATOM 1007 C CA . VAL A 1 134 ? 14.587 1.653 -6.004 1.00 81.31 134 VAL A CA 1
ATOM 1008 C C . VAL A 1 134 ? 15.270 2.994 -5.784 1.00 81.31 134 VAL A C 1
ATOM 1010 O O . VAL A 1 134 ? 14.606 4.025 -5.813 1.00 81.31 134 VAL A O 1
ATOM 1013 N N . SER A 1 135 ? 16.595 2.994 -5.658 1.00 80.12 135 SER A N 1
ATOM 1014 C CA . SER A 1 135 ? 17.417 4.204 -5.570 1.00 80.12 135 SER A CA 1
ATOM 1015 C C . SER A 1 135 ? 17.283 5.145 -6.772 1.00 80.12 135 SER A C 1
ATOM 1017 O O . SER A 1 135 ? 17.686 6.301 -6.680 1.00 80.12 135 SER A O 1
ATOM 1019 N N . GLN A 1 136 ? 16.742 4.672 -7.899 1.00 80.69 136 GLN A N 1
ATOM 1020 C CA . GLN A 1 136 ? 16.520 5.479 -9.099 1.00 80.69 136 GLN A CA 1
ATOM 1021 C C . GLN A 1 136 ? 15.081 5.994 -9.235 1.00 80.69 136 GLN A C 1
ATOM 1023 O O . GLN A 1 136 ? 14.795 6.775 -10.146 1.00 80.69 136 GLN A O 1
ATOM 1028 N N . LEU A 1 137 ? 14.173 5.574 -8.352 1.00 78.56 137 LEU A N 1
ATOM 1029 C CA . LEU A 1 1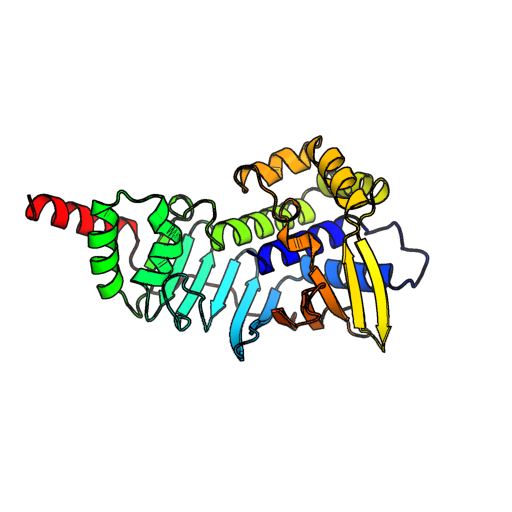37 ? 12.801 6.070 -8.325 1.00 78.56 137 LEU A CA 1
ATOM 1030 C C . LEU A 1 137 ? 12.764 7.482 -7.726 1.00 78.56 137 LEU A C 1
ATOM 1032 O O . LEU A 1 137 ? 13.591 7.852 -6.893 1.00 78.56 137 LEU A O 1
ATOM 1036 N N . ALA A 1 138 ? 11.800 8.284 -8.160 1.00 69.81 138 ALA A N 1
ATOM 1037 C CA . ALA A 1 138 ? 11.489 9.567 -7.555 1.00 69.81 138 ALA A CA 1
ATOM 1038 C C . ALA A 1 138 ? 11.051 9.354 -6.102 1.00 69.81 138 ALA A C 1
ATOM 1040 O O . ALA A 1 138 ? 10.404 8.362 -5.763 1.00 69.81 138 ALA A O 1
ATOM 1041 N N . THR A 1 139 ? 11.399 10.283 -5.224 1.00 60.81 139 THR A N 1
ATOM 1042 C CA . THR A 1 139 ? 11.124 10.162 -3.788 1.00 60.81 139 THR A CA 1
ATOM 1043 C C . THR A 1 139 ? 9.628 10.239 -3.459 1.00 60.81 139 THR A C 1
ATOM 1045 O O . THR A 1 139 ? 9.155 9.579 -2.535 1.00 60.81 139 THR A O 1
ATOM 1048 N N . ASN A 1 140 ? 8.851 10.957 -4.273 1.00 59.34 140 ASN A N 1
ATOM 1049 C CA . ASN A 1 140 ? 7.386 11.017 -4.228 1.00 59.34 140 ASN A CA 1
ATOM 1050 C C . ASN A 1 140 ? 6.691 9.867 -4.990 1.00 59.34 140 ASN A C 1
ATOM 1052 O O . ASN A 1 140 ? 5.457 9.809 -5.031 1.00 59.34 140 ASN A O 1
ATOM 1056 N N . ALA A 1 141 ? 7.452 8.949 -5.595 1.00 61.69 141 ALA A N 1
ATOM 1057 C CA . ALA A 1 141 ? 6.895 7.811 -6.308 1.00 61.69 141 ALA A CA 1
ATOM 1058 C C . ALA A 1 141 ? 6.032 6.965 -5.361 1.00 61.69 141 ALA A C 1
ATOM 1060 O O . ALA A 1 141 ? 6.378 6.719 -4.203 1.00 61.69 141 ALA A O 1
ATOM 1061 N N . SER A 1 142 ? 4.914 6.439 -5.868 1.00 63.78 142 SER A N 1
ATOM 1062 C CA . SER A 1 142 ? 3.992 5.631 -5.052 1.00 63.78 142 SER A CA 1
ATOM 1063 C C . SER A 1 142 ? 4.670 4.383 -4.465 1.00 63.78 142 SER A C 1
ATOM 1065 O O . SER A 1 142 ? 4.289 3.913 -3.393 1.00 63.78 142 SER A O 1
ATOM 1067 N N . VAL A 1 143 ? 5.705 3.878 -5.142 1.00 65.19 143 VAL A N 1
ATOM 1068 C CA . VAL A 1 143 ? 6.566 2.781 -4.676 1.00 65.19 143 VAL A CA 1
ATOM 1069 C C . VAL A 1 143 ? 7.420 3.186 -3.472 1.00 65.19 143 VAL A C 1
ATOM 1071 O O . VAL A 1 143 ? 7.576 2.383 -2.552 1.00 65.19 143 VAL A O 1
ATOM 1074 N N . GLY A 1 144 ? 7.904 4.430 -3.424 1.00 64.12 144 GLY A N 1
ATOM 1075 C CA . GLY A 1 144 ? 8.602 4.979 -2.261 1.00 64.12 144 GLY A CA 1
ATOM 1076 C C . GLY A 1 144 ? 7.712 4.958 -1.017 1.00 64.12 144 GLY A C 1
ATOM 1077 O O . GLY A 1 144 ? 8.093 4.400 0.009 1.00 64.12 144 GLY A O 1
ATOM 1078 N N . THR A 1 145 ? 6.463 5.429 -1.122 1.00 62.97 145 THR A N 1
ATOM 1079 C CA . THR A 1 145 ? 5.493 5.382 -0.006 1.00 62.97 145 THR A CA 1
ATOM 1080 C C . THR A 1 145 ? 5.184 3.951 0.457 1.00 62.97 145 THR A C 1
ATOM 1082 O O . THR A 1 145 ? 5.042 3.700 1.659 1.00 62.97 145 THR A O 1
ATOM 1085 N N . MET A 1 146 ? 5.079 3.001 -0.480 1.00 66.56 146 MET A N 1
ATOM 1086 C CA . MET A 1 146 ? 4.870 1.586 -0.153 1.00 66.56 146 MET A CA 1
ATOM 1087 C C . MET A 1 146 ? 6.050 1.024 0.645 1.00 66.56 146 MET A C 1
ATOM 1089 O O . MET A 1 146 ? 5.823 0.420 1.691 1.00 66.56 146 MET A O 1
ATOM 1093 N N . ARG A 1 147 ? 7.294 1.312 0.244 1.00 67.81 147 ARG A N 1
ATOM 1094 C CA . ARG A 1 147 ? 8.490 0.913 1.005 1.00 67.81 147 ARG A CA 1
ATOM 1095 C C . ARG A 1 147 ? 8.535 1.476 2.407 1.00 67.81 147 ARG A C 1
ATOM 1097 O O . ARG A 1 147 ? 8.823 0.742 3.343 1.00 67.81 147 ARG A O 1
ATOM 1104 N N . CYS A 1 148 ? 8.221 2.756 2.564 1.00 69.25 148 CYS A N 1
ATOM 1105 C CA . CYS A 1 148 ? 8.186 3.373 3.888 1.00 69.25 148 CYS A CA 1
ATOM 1106 C C . CYS A 1 148 ? 7.214 2.635 4.811 1.00 69.25 148 CYS A C 1
ATOM 1108 O O . CYS A 1 148 ? 7.507 2.389 5.977 1.00 69.25 148 CYS A O 1
ATOM 1110 N N . SER A 1 149 ? 6.061 2.249 4.264 1.00 68.75 149 SER A N 1
ATOM 1111 C CA . SER A 1 149 ? 5.041 1.502 4.997 1.00 68.75 149 SER A CA 1
ATOM 1112 C C . SER A 1 149 ? 5.530 0.100 5.379 1.00 68.75 149 SER A C 1
ATOM 1114 O O . SER A 1 149 ? 5.214 -0.368 6.469 1.00 68.75 149 SER A O 1
ATOM 1116 N N . GLN A 1 150 ? 6.331 -0.548 4.529 1.00 68.00 150 GLN A N 1
ATOM 1117 C CA . GLN A 1 150 ? 6.946 -1.848 4.821 1.00 68.00 150 GLN A CA 1
ATOM 1118 C C . GLN A 1 150 ? 8.054 -1.753 5.871 1.00 68.00 150 GLN A C 1
ATOM 1120 O O . GLN A 1 150 ? 8.030 -2.506 6.840 1.00 68.00 150 GLN A O 1
ATOM 1125 N N . GLY A 1 151 ? 8.979 -0.799 5.733 1.00 71.06 151 GLY A N 1
ATOM 1126 C CA . GLY A 1 151 ? 10.020 -0.561 6.735 1.00 71.06 151 GLY A CA 1
ATOM 1127 C C . GLY A 1 151 ? 9.417 -0.214 8.097 1.00 71.06 151 GLY A C 1
ATOM 1128 O O . GLY A 1 151 ? 9.858 -0.716 9.126 1.00 71.06 151 GLY A O 1
ATOM 1129 N N . LEU A 1 152 ? 8.326 0.558 8.110 1.00 72.69 152 LEU A N 1
ATOM 1130 C CA . LEU A 1 152 ? 7.539 0.791 9.316 1.00 72.69 152 LEU A CA 1
ATOM 1131 C C . LEU A 1 152 ? 6.981 -0.513 9.900 1.00 72.69 152 LEU A C 1
ATOM 1133 O O . LEU A 1 152 ? 7.102 -0.721 11.101 1.00 72.69 152 LEU A O 1
ATOM 1137 N N . GLN A 1 153 ? 6.367 -1.381 9.093 1.00 70.12 153 GLN A N 1
ATOM 1138 C CA . GLN A 1 153 ? 5.854 -2.671 9.574 1.00 70.12 153 GLN A CA 1
ATOM 1139 C C . GLN A 1 153 ? 6.965 -3.535 10.175 1.00 70.12 153 GLN A C 1
ATOM 1141 O O . GLN A 1 153 ? 6.762 -4.144 11.222 1.00 70.12 153 GLN A O 1
ATOM 1146 N N . GLU A 1 154 ? 8.145 -3.555 9.559 1.00 73.50 154 GLU A N 1
ATOM 1147 C CA . GLU A 1 154 ? 9.303 -4.279 10.077 1.00 73.50 154 GLU A CA 1
ATOM 1148 C C . GLU A 1 154 ? 9.777 -3.715 11.423 1.00 73.50 154 GLU A C 1
ATOM 1150 O O . GLU A 1 154 ? 9.971 -4.480 12.371 1.00 73.50 154 GLU A O 1
ATOM 1155 N N . ILE A 1 155 ? 9.874 -2.386 11.551 1.00 74.81 155 ILE A N 1
ATOM 1156 C CA . ILE A 1 155 ? 10.180 -1.722 12.828 1.00 74.81 155 ILE A CA 1
ATOM 1157 C C . ILE A 1 155 ? 9.122 -2.087 13.874 1.00 74.81 155 ILE A C 1
ATOM 1159 O O . ILE A 1 155 ? 9.466 -2.513 14.970 1.00 74.81 155 ILE A O 1
ATOM 1163 N N . LEU A 1 156 ? 7.833 -1.981 13.545 1.00 73.94 156 LEU A N 1
ATOM 1164 C CA . LEU A 1 156 ? 6.749 -2.290 14.481 1.00 73.94 156 LEU A CA 1
ATOM 1165 C C . LEU A 1 156 ? 6.704 -3.775 14.878 1.00 73.94 156 LEU A C 1
ATOM 1167 O O . LEU A 1 156 ? 6.238 -4.099 15.968 1.00 73.94 156 LEU A O 1
ATOM 1171 N N . ARG A 1 157 ? 7.196 -4.679 14.027 1.00 72.94 157 ARG A N 1
ATOM 1172 C CA . ARG A 1 157 ? 7.288 -6.113 14.327 1.00 72.94 157 ARG A CA 1
ATOM 1173 C C . ARG A 1 157 ? 8.478 -6.443 15.231 1.00 72.94 157 ARG A C 1
ATOM 1175 O O . ARG A 1 157 ? 8.355 -7.305 16.100 1.00 72.94 157 ARG A O 1
ATOM 1182 N N . ASN A 1 158 ? 9.614 -5.777 15.025 1.00 77.88 158 ASN A N 1
ATOM 1183 C CA . ASN A 1 158 ? 10.899 -6.188 15.599 1.00 77.88 158 ASN A CA 1
ATOM 1184 C C . ASN A 1 158 ? 11.414 -5.270 16.724 1.00 77.88 158 ASN A C 1
ATOM 1186 O O . ASN A 1 158 ? 12.209 -5.718 17.549 1.00 77.88 158 ASN A O 1
ATOM 1190 N N . ASP A 1 159 ? 10.960 -4.017 16.804 1.00 80.62 159 ASP A N 1
ATOM 1191 C CA . ASP A 1 159 ? 11.417 -3.024 17.781 1.00 80.62 159 ASP A CA 1
ATOM 1192 C C . ASP A 1 159 ? 10.331 -2.716 18.825 1.00 80.62 159 ASP A C 1
ATOM 1194 O O . ASP A 1 159 ? 9.488 -1.828 18.682 1.00 80.62 159 ASP A O 1
ATOM 1198 N N . GLN A 1 160 ? 10.372 -3.457 19.934 1.00 80.88 160 GLN A N 1
ATOM 1199 C CA . GLN A 1 160 ? 9.437 -3.282 21.050 1.00 80.88 160 GLN A CA 1
ATOM 1200 C C . GLN A 1 160 ? 9.555 -1.904 21.722 1.00 80.88 160 GLN A C 1
ATOM 1202 O O . GLN A 1 160 ? 8.567 -1.401 22.260 1.00 80.88 160 GLN A O 1
ATOM 1207 N N . ALA A 1 161 ? 10.737 -1.277 21.697 1.00 82.88 161 ALA A N 1
ATOM 1208 C CA . ALA A 1 161 ? 10.929 0.046 22.282 1.00 82.88 161 ALA A CA 1
ATOM 1209 C C . ALA A 1 161 ? 10.233 1.114 21.430 1.00 82.88 161 ALA A C 1
ATOM 1211 O O . ALA A 1 161 ? 9.511 1.949 21.978 1.00 82.88 161 ALA A O 1
ATOM 1212 N N . ALA A 1 162 ? 10.364 1.029 20.103 1.00 79.88 162 ALA A N 1
ATOM 1213 C CA . ALA A 1 162 ? 9.625 1.865 19.161 1.00 79.88 162 ALA A CA 1
ATOM 1214 C C . ALA A 1 162 ? 8.104 1.696 19.300 1.00 79.88 162 ALA A C 1
ATOM 1216 O O . ALA A 1 162 ? 7.372 2.686 19.360 1.00 79.88 162 ALA A O 1
ATOM 1217 N N . VAL A 1 163 ? 7.619 0.453 19.412 1.00 78.19 163 VAL A N 1
ATOM 1218 C CA . VAL A 1 163 ? 6.191 0.166 19.641 1.00 78.19 163 VAL A CA 1
ATOM 1219 C C . VAL A 1 163 ? 5.707 0.804 20.943 1.00 78.19 163 VAL A C 1
ATOM 1221 O O . VAL A 1 163 ? 4.652 1.443 20.969 1.00 78.19 163 VAL A O 1
ATOM 1224 N N . GLN A 1 164 ? 6.480 0.681 22.024 1.00 79.38 164 GLN A N 1
ATOM 1225 C CA . GLN A 1 164 ? 6.114 1.257 23.314 1.00 79.38 164 GLN A CA 1
ATOM 1226 C C . GLN A 1 164 ? 6.158 2.794 23.304 1.00 79.38 164 GLN A C 1
ATOM 1228 O O . GLN A 1 164 ? 5.275 3.430 23.883 1.00 79.38 164 GLN A O 1
ATOM 1233 N N . GLU A 1 165 ? 7.138 3.399 22.627 1.00 82.88 165 GLU A N 1
ATOM 1234 C CA . GLU A 1 165 ? 7.228 4.848 22.420 1.00 82.88 165 GLU A CA 1
ATOM 1235 C C . GLU A 1 165 ? 5.998 5.365 21.653 1.00 82.88 165 GLU A C 1
ATOM 1237 O O . GLU A 1 165 ? 5.317 6.286 22.115 1.00 82.88 165 GLU A O 1
ATOM 1242 N N . LEU A 1 166 ? 5.633 4.708 20.548 1.00 80.25 166 LEU A N 1
ATOM 1243 C CA . LEU A 1 166 ? 4.456 5.046 19.746 1.00 80.25 166 LEU A CA 1
ATOM 1244 C C . LEU A 1 166 ? 3.147 4.907 20.537 1.00 80.25 166 LEU A C 1
ATOM 1246 O O . LEU A 1 166 ? 2.287 5.790 20.483 1.00 80.25 166 LEU A O 1
ATOM 1250 N N . LYS A 1 167 ? 3.010 3.829 21.318 1.00 79.44 167 LYS A N 1
ATOM 1251 C CA . LYS A 1 167 ? 1.870 3.596 22.215 1.00 79.44 167 LYS A CA 1
ATOM 1252 C C . LYS A 1 167 ? 1.722 4.691 23.263 1.00 79.44 167 LYS A C 1
ATOM 1254 O O . LYS A 1 167 ? 0.611 5.176 23.482 1.00 79.44 167 LYS A O 1
ATOM 1259 N N . ASN A 1 168 ? 2.820 5.111 23.888 1.00 83.25 168 ASN A N 1
ATOM 1260 C CA . ASN A 1 168 ? 2.795 6.180 24.884 1.00 83.25 168 ASN A CA 1
ATOM 1261 C C . ASN A 1 168 ? 2.318 7.503 24.268 1.00 83.25 168 ASN A C 1
ATOM 1263 O O . ASN A 1 168 ? 1.459 8.172 24.842 1.00 83.25 168 ASN A O 1
ATOM 1267 N N . ILE A 1 169 ? 2.816 7.848 23.077 1.00 85.62 169 ILE A N 1
ATOM 1268 C CA . ILE A 1 169 ? 2.414 9.075 22.376 1.00 85.62 169 ILE A CA 1
ATOM 1269 C C . ILE A 1 169 ? 0.945 9.036 21.985 1.00 85.62 169 ILE A C 1
ATOM 1271 O O . ILE A 1 169 ? 0.225 10.001 22.225 1.00 85.62 169 ILE A O 1
ATOM 1275 N N . TYR A 1 170 ? 0.491 7.936 21.385 1.00 82.75 170 TYR A N 1
ATOM 1276 C CA . TYR A 1 170 ? -0.902 7.812 20.972 1.00 82.75 170 TYR A CA 1
ATOM 1277 C C . TYR A 1 170 ? -1.852 7.859 22.169 1.00 82.75 170 TYR A C 1
ATOM 1279 O O . TYR A 1 170 ? -2.889 8.505 22.101 1.00 82.75 170 TYR A O 1
ATOM 1287 N N . THR A 1 171 ? -1.483 7.228 23.287 1.00 80.25 171 THR A N 1
ATOM 1288 C CA . THR A 1 171 ? -2.283 7.272 24.522 1.00 80.25 171 THR A CA 1
ATOM 1289 C C . THR A 1 171 ? -2.396 8.699 25.064 1.00 80.25 171 THR A C 1
ATOM 1291 O O . THR A 1 171 ? -3.458 9.091 25.541 1.00 80.25 171 THR A O 1
ATOM 1294 N N . ALA A 1 172 ? -1.322 9.488 24.975 1.00 85.56 172 ALA A N 1
ATOM 1295 C CA . ALA A 1 172 ? -1.333 10.892 25.378 1.00 85.56 172 ALA A CA 1
ATOM 1296 C C . ALA A 1 172 ? -2.102 11.794 24.394 1.00 85.56 172 ALA A C 1
ATOM 1298 O O . ALA A 1 172 ? -2.709 12.777 24.813 1.00 85.56 172 ALA A O 1
ATOM 1299 N N . HIS A 1 173 ? -2.098 11.452 23.101 1.00 85.56 173 HIS A N 1
ATOM 1300 C CA . HIS A 1 173 ? -2.697 12.244 22.024 1.00 85.56 173 HIS A CA 1
ATOM 1301 C C . HIS A 1 173 ? -3.552 11.375 21.074 1.00 85.56 173 HIS A C 1
ATOM 1303 O O . HIS A 1 173 ? -3.203 11.218 19.898 1.00 85.56 173 HIS A O 1
ATOM 1309 N N . PRO A 1 174 ? -4.672 10.789 21.547 1.00 83.38 174 PRO A N 1
ATOM 1310 C CA . PRO A 1 174 ? -5.491 9.899 20.731 1.00 83.38 174 PRO A CA 1
ATOM 1311 C C . PRO A 1 174 ? -6.289 10.715 19.718 1.00 83.38 174 PRO A C 1
ATOM 1313 O O . PRO A 1 174 ? -7.139 11.514 20.095 1.00 83.38 174 PRO A O 1
ATOM 1316 N N . PHE A 1 175 ? -6.035 10.519 18.428 1.00 83.81 175 PHE A N 1
ATOM 1317 C CA . PHE A 1 175 ? -6.629 11.349 17.375 1.00 83.81 175 PHE A CA 1
ATOM 1318 C C . PHE A 1 175 ? -7.689 10.641 16.528 1.00 83.81 175 PHE A C 1
ATOM 1320 O O . PHE A 1 175 ? -8.323 11.291 15.702 1.00 83.81 175 PHE A O 1
ATOM 1327 N N . LEU A 1 176 ? -7.875 9.329 16.688 1.00 84.50 176 LEU A N 1
ATOM 1328 C CA . LEU A 1 176 ? -8.894 8.592 15.946 1.00 84.50 176 LEU A CA 1
ATOM 1329 C C . LEU A 1 176 ? -10.223 8.619 16.684 1.00 84.50 176 LEU A C 1
ATOM 1331 O O . LEU A 1 176 ? -10.296 8.308 17.872 1.00 84.50 176 LEU A O 1
ATOM 1335 N N . ILE A 1 177 ? -11.277 8.931 15.942 1.00 85.94 177 ILE A N 1
ATOM 1336 C CA . ILE A 1 177 ? -12.657 8.805 16.384 1.00 85.94 177 ILE A CA 1
ATOM 1337 C C . ILE A 1 177 ? -13.204 7.539 15.737 1.00 85.94 177 ILE A C 1
ATOM 1339 O O . ILE A 1 177 ? -13.279 7.446 14.512 1.00 85.94 177 ILE A O 1
ATOM 1343 N N . ILE A 1 178 ? -13.569 6.560 16.563 1.00 87.56 178 ILE A N 1
ATOM 1344 C CA . ILE A 1 178 ? -14.108 5.282 16.104 1.00 87.56 178 ILE A CA 1
ATOM 1345 C C . ILE A 1 178 ? -15.566 5.199 16.529 1.00 87.56 178 ILE A C 1
ATOM 1347 O O . ILE A 1 178 ? -15.899 5.353 17.700 1.00 87.56 178 ILE A O 1
ATO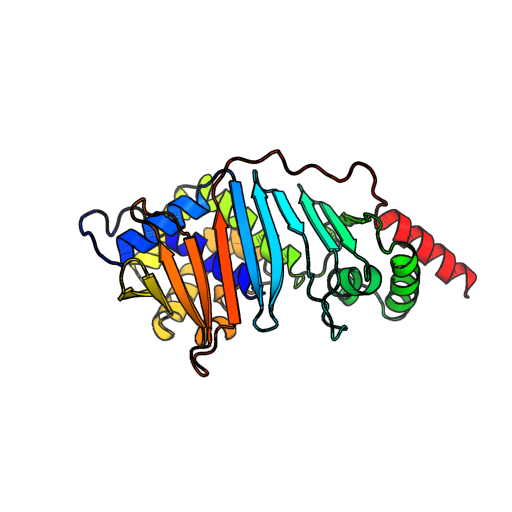M 1351 N N . SER A 1 179 ? -16.448 4.932 15.574 1.00 89.94 179 SER A N 1
ATOM 1352 C CA . SER A 1 179 ? -17.864 4.705 15.849 1.00 89.94 179 SER A CA 1
ATOM 1353 C C . SER A 1 179 ? -18.358 3.452 15.144 1.00 89.94 179 SER A C 1
ATOM 1355 O O . SER A 1 179 ? -17.856 3.058 14.092 1.00 89.94 179 SER A O 1
ATOM 1357 N N . LYS A 1 180 ? -19.344 2.791 15.747 1.00 91.56 180 LYS A N 1
ATOM 1358 C CA . LYS A 1 180 ? -20.030 1.657 15.132 1.00 91.56 180 LYS A CA 1
ATOM 1359 C C . LYS A 1 180 ? -21.214 2.183 14.319 1.00 91.56 180 LYS A C 1
ATOM 1361 O O . LYS A 1 180 ? -22.020 2.931 14.862 1.00 91.56 180 LYS A O 1
ATOM 1366 N N . LYS A 1 181 ? -21.328 1.775 13.052 1.00 88.88 181 LYS A N 1
ATOM 1367 C CA . LYS A 1 181 ? -22.437 2.166 12.164 1.00 88.88 181 LYS A CA 1
ATOM 1368 C C . LYS A 1 181 ? -23.595 1.167 12.253 1.00 88.88 181 LYS A C 1
ATOM 1370 O O . LYS A 1 181 ? -24.649 1.488 12.786 1.00 88.88 181 LYS A O 1
ATOM 1375 N N . ALA A 1 182 ? -23.378 -0.054 11.768 1.00 89.06 182 ALA A N 1
ATOM 1376 C CA . ALA A 1 182 ? -24.321 -1.173 11.795 1.00 89.06 182 ALA A CA 1
ATOM 1377 C C . ALA A 1 182 ? -23.538 -2.496 11.760 1.00 89.06 182 ALA A C 1
ATOM 1379 O O . ALA A 1 182 ? -22.398 -2.510 11.303 1.00 89.06 182 ALA A O 1
ATOM 1380 N N . ASP A 1 183 ? -24.119 -3.588 12.264 1.00 87.75 183 ASP A N 1
ATOM 1381 C CA . ASP A 1 183 ? -23.529 -4.938 12.259 1.00 87.75 183 ASP A CA 1
ATOM 1382 C C . ASP A 1 183 ? -22.067 -4.994 12.728 1.00 87.75 183 ASP A C 1
ATOM 1384 O O . ASP A 1 183 ? -21.806 -4.821 13.921 1.00 87.75 183 ASP A O 1
ATOM 1388 N N . MET A 1 184 ? -21.121 -5.236 11.819 1.00 91.75 184 MET A N 1
ATOM 1389 C CA . MET A 1 184 ? -19.678 -5.225 12.077 1.00 91.75 184 MET A CA 1
ATOM 1390 C C . MET A 1 184 ? -18.948 -4.186 11.212 1.00 91.75 184 MET A C 1
ATOM 1392 O O . MET A 1 184 ? -17.783 -4.356 10.843 1.00 91.75 184 MET A O 1
ATOM 1396 N N . THR A 1 185 ? -19.653 -3.105 10.888 1.00 94.50 185 THR A N 1
ATOM 1397 C CA . THR A 1 185 ? -19.136 -1.958 10.150 1.00 94.50 185 THR A CA 1
ATOM 1398 C C . THR A 1 185 ? -18.807 -0.812 11.104 1.00 94.50 185 THR A C 1
ATOM 1400 O O . THR A 1 185 ? -19.616 -0.414 11.952 1.00 94.50 185 THR A O 1
ATOM 1403 N N . TYR A 1 186 ? -17.607 -0.265 10.939 1.00 92.94 186 TYR A N 1
ATOM 1404 C CA . TYR A 1 186 ? -17.008 0.750 11.795 1.00 92.94 186 TYR A CA 1
ATOM 1405 C C . TYR A 1 186 ? -16.566 1.942 10.958 1.00 92.94 186 TYR A C 1
ATOM 1407 O O . TYR A 1 186 ? -16.015 1.771 9.876 1.00 92.94 186 TYR A O 1
ATOM 1415 N N . LEU A 1 187 ? -16.784 3.145 11.473 1.00 91.56 187 LEU A N 1
ATOM 1416 C CA . LEU A 1 187 ? -16.296 4.381 10.880 1.00 91.56 187 LEU A CA 1
ATOM 1417 C C . LEU A 1 187 ? -15.115 4.884 11.698 1.00 91.56 187 LEU A C 1
ATOM 1419 O O . LEU A 1 187 ? -15.216 5.000 12.921 1.00 91.56 187 LEU A O 1
ATOM 1423 N N . ILE A 1 188 ? -14.022 5.193 11.012 1.00 87.81 188 ILE A N 1
ATOM 1424 C CA . ILE A 1 188 ? -12.844 5.839 11.573 1.00 87.81 188 ILE A CA 1
ATOM 1425 C C . ILE A 1 188 ? -12.708 7.203 10.915 1.00 87.81 188 ILE A C 1
ATOM 1427 O O . ILE A 1 188 ? -12.577 7.305 9.695 1.00 87.81 188 ILE A O 1
ATOM 1431 N N . SER A 1 189 ? -12.697 8.249 11.726 1.00 86.56 189 SER A N 1
ATOM 1432 C CA . SER A 1 189 ? -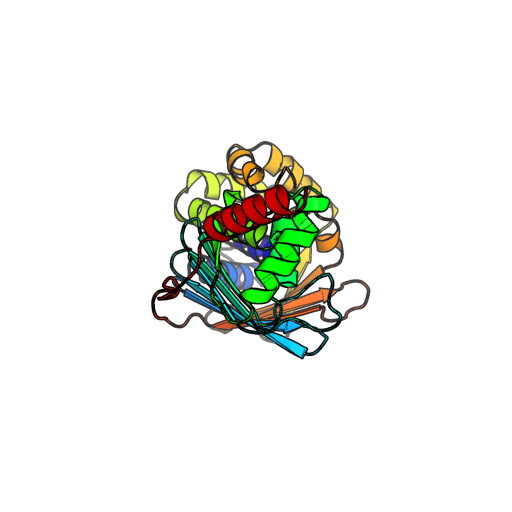12.338 9.595 11.297 1.00 86.56 189 SER A CA 1
ATOM 1433 C C . SER A 1 189 ? -11.191 10.133 12.145 1.00 86.56 189 SER A C 1
ATOM 1435 O O . SER A 1 189 ? -10.816 9.562 13.173 1.00 86.56 189 SER A O 1
ATOM 1437 N N . ILE A 1 190 ? -10.586 11.215 11.670 1.00 83.06 190 ILE A N 1
ATOM 1438 C CA . ILE A 1 190 ? -9.450 11.862 12.315 1.00 83.06 190 ILE A CA 1
ATOM 1439 C C . ILE A 1 190 ? -9.933 13.149 12.976 1.00 83.06 190 ILE A C 1
ATOM 1441 O O . ILE A 1 190 ? -10.585 13.977 12.348 1.00 83.06 190 ILE A O 1
ATOM 1445 N N . GLU A 1 191 ? -9.575 13.338 14.242 1.00 84.69 191 GLU A N 1
ATOM 1446 C CA . GLU A 1 191 ? -9.760 14.606 14.930 1.00 84.69 191 GLU A CA 1
ATOM 1447 C C . GLU A 1 191 ? -8.597 15.556 14.619 1.00 84.69 191 GLU A C 1
ATOM 1449 O O . GLU A 1 191 ? -7.465 15.378 15.079 1.00 84.69 191 GLU A O 1
ATOM 1454 N N . ASP A 1 192 ? -8.902 16.604 13.861 1.00 80.44 192 ASP A N 1
ATOM 1455 C CA . ASP A 1 192 ? -7.954 17.594 13.342 1.00 80.44 192 ASP A CA 1
ATOM 1456 C C . ASP A 1 192 ? -7.010 18.215 14.375 1.00 80.44 192 ASP A C 1
ATOM 1458 O O . ASP A 1 192 ? -5.830 18.446 14.091 1.00 80.44 192 ASP A O 1
ATOM 1462 N N . THR A 1 193 ? -7.520 18.540 15.560 1.00 83.00 193 THR A N 1
ATOM 1463 C CA . THR A 1 193 ? -6.709 19.166 16.609 1.00 83.00 193 THR A CA 1
ATOM 1464 C C . THR A 1 193 ? -5.756 18.143 17.214 1.00 83.00 193 THR A C 1
ATOM 1466 O O . THR A 1 193 ? -4.548 18.377 17.273 1.00 83.00 193 THR A O 1
ATOM 1469 N N . LYS A 1 194 ? -6.266 16.960 17.567 1.00 85.38 194 LYS A N 1
ATOM 1470 C CA . LYS A 1 194 ? -5.468 15.921 18.223 1.00 85.38 194 LYS A CA 1
ATOM 1471 C C . LYS A 1 194 ? -4.437 15.291 17.303 1.00 85.38 194 LYS A C 1
ATOM 1473 O O . LYS A 1 194 ? -3.344 14.974 17.763 1.00 85.38 194 LYS A O 1
ATOM 1478 N N . ILE A 1 195 ? -4.705 15.170 15.999 1.00 80.75 195 ILE A N 1
ATOM 1479 C CA . ILE A 1 195 ? -3.685 14.656 15.076 1.00 80.75 195 ILE A CA 1
ATOM 1480 C C . ILE A 1 195 ? -2.495 15.617 14.962 1.00 80.75 195 ILE A C 1
ATOM 1482 O O . ILE A 1 195 ? -1.361 15.166 14.814 1.00 80.75 195 ILE A O 1
ATOM 1486 N N . LYS A 1 196 ? -2.701 16.936 15.083 1.00 82.12 196 LYS A N 1
ATOM 1487 C CA . LYS A 1 196 ? -1.592 17.906 15.114 1.00 82.12 196 LYS A CA 1
ATOM 1488 C C . LYS A 1 196 ? -0.747 17.758 16.376 1.00 82.12 196 LYS A C 1
ATOM 1490 O O . LYS A 1 196 ? 0.482 17.792 16.290 1.00 82.12 196 LYS A O 1
ATOM 1495 N N . GLU A 1 197 ? -1.386 17.570 17.525 1.00 86.69 197 GLU A N 1
ATOM 1496 C CA . GLU A 1 197 ? -0.692 17.320 18.792 1.00 86.69 197 GLU A CA 1
ATOM 1497 C C . GLU A 1 197 ? 0.101 16.013 18.737 1.00 86.69 197 GLU A C 1
ATOM 1499 O O . GLU A 1 197 ? 1.301 16.011 19.014 1.00 86.69 197 GLU A O 1
ATOM 1504 N N . PHE A 1 198 ? -0.535 14.938 18.262 1.00 85.25 198 PHE A N 1
ATOM 1505 C CA . PHE A 1 198 ? 0.104 13.647 18.031 1.00 85.25 198 PHE A CA 1
ATOM 1506 C C . PHE A 1 198 ? 1.329 13.780 17.122 1.00 85.25 198 PHE A C 1
ATOM 1508 O O . PHE A 1 198 ? 2.412 13.344 17.498 1.00 85.25 198 PHE A O 1
ATOM 1515 N N . ARG A 1 199 ? 1.202 14.438 15.959 1.00 79.94 199 ARG A N 1
ATOM 1516 C CA . ARG A 1 199 ? 2.326 14.674 15.030 1.00 79.94 199 ARG A CA 1
ATOM 1517 C C . ARG A 1 199 ? 3.462 15.448 15.702 1.00 79.94 199 ARG A C 1
ATOM 1519 O O . ARG A 1 199 ? 4.626 15.111 15.513 1.00 79.94 199 ARG A O 1
ATOM 1526 N N . THR A 1 200 ? 3.131 16.467 16.493 1.00 84.06 200 THR A N 1
ATOM 1527 C CA . THR A 1 200 ? 4.119 17.294 17.204 1.00 84.06 200 THR A CA 1
ATOM 1528 C C . THR A 1 200 ? 4.872 16.491 18.264 1.00 84.06 200 THR A C 1
ATOM 1530 O O . THR A 1 200 ? 6.083 16.653 18.417 1.00 84.06 200 THR A O 1
ATOM 1533 N N . ALA A 1 201 ? 4.173 15.625 18.999 1.00 87.19 201 ALA A N 1
ATOM 1534 C CA . ALA A 1 201 ? 4.773 14.739 19.991 1.00 87.19 201 ALA A CA 1
ATOM 1535 C C . ALA A 1 201 ? 5.615 13.641 19.328 1.00 87.19 201 ALA A C 1
ATOM 1537 O O . ALA A 1 201 ? 6.777 13.457 19.689 1.00 87.19 201 ALA A O 1
ATOM 1538 N N . LEU A 1 202 ? 5.066 12.982 18.303 1.00 81.38 202 LEU A N 1
ATOM 1539 C CA . LEU A 1 202 ? 5.750 11.966 17.511 1.00 81.38 202 LEU A CA 1
ATOM 1540 C C . LEU A 1 202 ? 7.047 12.522 16.912 1.00 81.38 202 LEU A C 1
ATOM 1542 O O . LEU A 1 202 ? 8.086 11.884 17.032 1.00 81.38 202 LEU A O 1
ATOM 1546 N N . GLY A 1 203 ? 7.021 13.751 16.386 1.00 79.62 203 GLY A N 1
ATOM 1547 C CA . GLY A 1 203 ? 8.177 14.442 15.806 1.00 79.62 203 GLY A CA 1
ATOM 1548 C C . GLY A 1 203 ? 9.414 14.550 16.706 1.00 79.62 203 GLY A C 1
ATOM 1549 O O . GLY A 1 203 ? 10.527 14.756 16.222 1.00 79.62 203 GLY A O 1
ATOM 1550 N N . LYS A 1 204 ? 9.244 14.401 18.023 1.00 83.50 204 LYS A N 1
ATOM 1551 C CA . LYS A 1 204 ? 10.327 14.497 19.011 1.00 83.50 204 LYS A CA 1
ATOM 1552 C C . LYS A 1 204 ? 11.027 13.163 19.277 1.00 83.50 204 LYS A C 1
ATOM 1554 O O . LYS A 1 204 ? 12.055 13.160 19.949 1.00 83.50 204 LYS A O 1
ATOM 1559 N N . THR A 1 205 ? 10.497 12.061 18.756 1.00 79.12 205 THR A N 1
ATOM 1560 C CA . THR A 1 205 ? 10.968 10.706 19.063 1.00 79.12 205 THR A CA 1
ATOM 1561 C C . THR A 1 205 ? 12.118 10.237 18.196 1.00 79.12 205 THR A C 1
ATOM 1563 O O . THR A 1 205 ? 12.293 10.685 17.060 1.00 79.12 205 THR A O 1
ATOM 1566 N N . SER A 1 206 ? 12.885 9.283 18.723 1.00 74.88 206 SER A N 1
ATOM 1567 C CA . SER A 1 206 ? 13.847 8.513 17.932 1.00 74.88 206 SER A CA 1
ATOM 1568 C C . SER A 1 206 ? 13.151 7.721 16.833 1.00 74.88 206 SER A C 1
ATOM 1570 O O . SER A 1 206 ? 13.611 7.748 15.695 1.00 74.88 206 SER A O 1
ATOM 1572 N N . PHE A 1 207 ? 12.012 7.094 17.147 1.00 73.12 207 PHE A N 1
ATOM 1573 C CA . PHE A 1 207 ? 11.221 6.340 16.182 1.00 73.12 207 PHE A CA 1
ATOM 1574 C C . PHE A 1 207 ? 10.852 7.180 14.953 1.00 73.12 207 PHE A C 1
ATOM 1576 O O . PHE A 1 207 ? 11.101 6.782 13.817 1.00 73.12 207 PHE A O 1
ATOM 1583 N N . PHE A 1 208 ? 10.333 8.391 15.163 1.00 74.19 208 PHE A N 1
ATOM 1584 C CA . PHE A 1 208 ? 9.983 9.293 14.069 1.00 74.19 208 PHE A CA 1
ATOM 1585 C C . PHE A 1 208 ? 11.182 9.678 13.211 1.00 74.19 208 PHE A C 1
ATOM 1587 O O . PHE A 1 208 ? 11.053 9.723 11.992 1.00 74.19 208 PHE A O 1
ATOM 1594 N N . ARG A 1 209 ? 12.353 9.918 13.816 1.00 70.75 209 ARG A N 1
ATOM 1595 C CA . ARG A 1 209 ? 13.585 10.219 13.068 1.00 70.75 209 ARG A CA 1
ATOM 1596 C C . ARG A 1 209 ? 14.025 9.048 12.188 1.00 70.75 209 ARG A C 1
ATOM 1598 O O . ARG A 1 209 ? 14.529 9.284 11.095 1.00 70.75 209 ARG A O 1
ATOM 1605 N N . SER A 1 210 ? 13.795 7.814 12.633 1.00 65.81 210 SER A N 1
ATOM 1606 C CA . SER A 1 210 ? 14.080 6.610 11.847 1.00 65.81 210 SER A CA 1
ATOM 1607 C C . SER A 1 210 ? 13.104 6.411 10.682 1.00 65.81 210 SER A C 1
ATOM 1609 O O . SER A 1 210 ? 13.506 5.878 9.656 1.00 65.81 210 SER A O 1
ATOM 1611 N N . VAL A 1 211 ? 11.849 6.862 10.813 1.00 65.25 211 VAL A N 1
ATOM 1612 C CA . VAL A 1 211 ? 10.787 6.668 9.801 1.00 65.25 211 VAL A CA 1
ATOM 1613 C C . VAL A 1 211 ? 10.692 7.834 8.800 1.00 65.25 211 VAL A C 1
ATOM 1615 O O . VAL A 1 211 ? 10.351 7.629 7.637 1.00 65.25 211 VAL A O 1
ATOM 1618 N N . ILE A 1 212 ? 11.003 9.068 9.213 1.00 62.69 212 ILE A N 1
ATOM 1619 C CA . ILE A 1 212 ? 10.928 10.268 8.355 1.00 62.69 212 ILE A CA 1
ATOM 1620 C C . ILE A 1 212 ? 12.010 10.312 7.267 1.00 62.69 212 ILE A C 1
ATOM 1622 O O . ILE A 1 212 ? 11.818 10.970 6.244 1.00 62.69 212 ILE A O 1
ATOM 1626 N N . SER A 1 213 ? 13.121 9.594 7.458 1.00 58.25 213 SER A N 1
ATOM 1627 C CA . SER A 1 213 ? 14.202 9.475 6.470 1.00 58.25 213 SER A CA 1
ATOM 1628 C C . SER A 1 213 ? 13.730 8.856 5.150 1.00 58.25 213 SER A C 1
ATOM 1630 O O . SER A 1 213 ? 14.303 9.149 4.107 1.00 58.25 213 SER A O 1
ATOM 1632 N N . CYS A 1 214 ? 12.661 8.055 5.175 1.00 57.84 214 CYS A N 1
ATOM 1633 C CA . CYS A 1 214 ? 12.086 7.444 3.981 1.00 57.84 214 CYS A CA 1
ATOM 1634 C C . CYS A 1 214 ? 11.088 8.360 3.241 1.00 57.84 214 CYS A C 1
ATOM 1636 O O . CYS A 1 214 ? 10.658 8.038 2.140 1.00 57.84 214 CYS A O 1
ATOM 1638 N N . HIS A 1 215 ? 10.705 9.494 3.833 1.00 54.94 215 HIS A N 1
ATOM 1639 C CA . HIS A 1 215 ? 9.535 10.280 3.437 1.00 54.94 215 HIS A CA 1
ATOM 1640 C C . HIS A 1 215 ? 9.852 11.722 2.998 1.00 54.94 215 HIS A C 1
ATOM 1642 O O . HIS A 1 215 ? 8.946 12.552 2.997 1.00 54.94 215 HIS A O 1
ATOM 1648 N N . ASP A 1 216 ? 11.107 12.061 2.676 1.00 51.91 216 ASP A N 1
ATOM 1649 C CA . ASP A 1 216 ? 11.544 13.438 2.347 1.00 51.91 216 ASP A CA 1
ATOM 1650 C C . ASP A 1 216 ? 11.104 14.500 3.379 1.00 51.91 216 ASP A C 1
ATOM 1652 O O . ASP A 1 216 ? 10.926 15.678 3.074 1.00 51.91 216 ASP A O 1
ATOM 1656 N N . GLY A 1 217 ? 10.901 14.099 4.638 1.00 49.03 217 GLY A N 1
ATOM 1657 C CA . GLY A 1 217 ? 10.370 14.991 5.672 1.00 49.03 217 GLY A CA 1
ATOM 1658 C C . GLY A 1 217 ? 8.839 15.013 5.805 1.00 49.03 217 GLY A C 1
ATOM 1659 O O . GLY A 1 217 ? 8.324 15.571 6.775 1.00 49.03 217 GLY A O 1
ATOM 1660 N N . THR A 1 218 ? 8.094 14.391 4.889 1.00 48.84 218 THR A N 1
ATOM 1661 C CA . THR A 1 218 ? 6.623 14.393 4.849 1.00 48.84 218 THR A CA 1
ATOM 1662 C C . THR A 1 218 ? 6.037 13.009 5.103 1.00 48.84 218 THR A C 1
ATOM 1664 O O . THR A 1 218 ? 5.898 12.186 4.204 1.00 48.84 218 THR A O 1
ATOM 1667 N N . LEU A 1 219 ? 5.643 12.737 6.347 1.00 55.72 219 LEU A N 1
ATOM 1668 C CA . LEU A 1 219 ? 4.843 11.549 6.642 1.00 55.72 219 LEU A CA 1
ATOM 1669 C C . LEU A 1 219 ? 3.476 11.631 5.944 1.00 55.72 219 LEU A C 1
ATOM 1671 O O . LEU A 1 219 ? 2.882 12.708 5.930 1.00 55.72 219 LEU A O 1
ATOM 1675 N N . PRO A 1 220 ? 2.900 10.509 5.483 1.00 53.06 220 PRO A N 1
ATOM 1676 C CA . PRO A 1 220 ? 1.558 10.470 4.901 1.00 53.06 220 PRO A CA 1
ATOM 1677 C C . PRO A 1 220 ? 0.485 10.977 5.871 1.00 53.06 220 PRO A C 1
ATOM 1679 O O . PRO A 1 220 ? -0.520 11.552 5.462 1.00 53.06 220 PRO A O 1
ATOM 1682 N N . LEU A 1 221 ? 0.724 10.831 7.183 1.00 50.81 221 LEU A N 1
ATOM 1683 C CA . LEU A 1 221 ? -0.125 11.452 8.192 1.00 50.81 221 LEU A CA 1
ATOM 1684 C C . LEU A 1 221 ? -0.113 12.966 8.125 1.00 50.81 221 LEU A C 1
ATOM 1686 O O . LEU A 1 221 ? -1.074 13.522 8.606 1.00 50.81 221 LEU A O 1
ATOM 1690 N N . ILE A 1 222 ? 0.930 13.630 7.624 1.00 48.69 222 ILE A N 1
ATOM 1691 C CA . ILE A 1 222 ? 1.101 15.091 7.645 1.00 48.69 222 ILE A CA 1
ATOM 1692 C C . ILE A 1 222 ? 0.272 15.773 6.543 1.00 48.69 222 ILE A C 1
ATOM 1694 O O . ILE A 1 222 ? -0.002 16.971 6.641 1.00 48.69 222 ILE A O 1
ATOM 1698 N N . GLU A 1 223 ? -0.219 15.020 5.557 1.00 54.91 223 GLU A N 1
ATOM 1699 C CA . GLU A 1 223 ? -0.927 15.583 4.412 1.00 54.91 223 GLU A CA 1
ATOM 1700 C C . GLU A 1 223 ? -2.338 16.116 4.739 1.00 54.91 223 GLU A C 1
ATOM 1702 O O . GLU A 1 223 ? -3.089 15.489 5.501 1.00 54.91 223 GLU A O 1
ATOM 1707 N N . PRO A 1 224 ? -2.757 17.226 4.09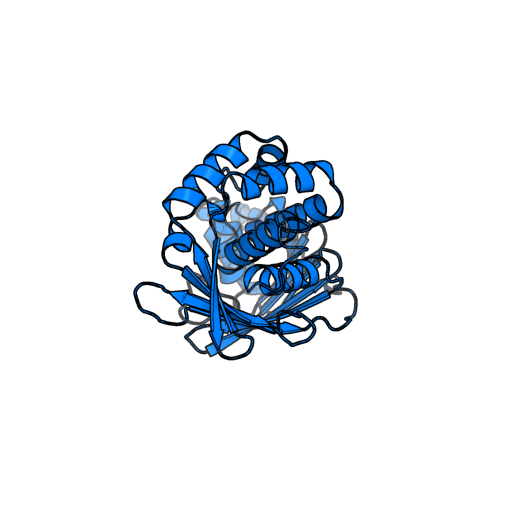4 1.00 51.91 224 PRO A N 1
ATOM 1708 C CA . PRO A 1 224 ? -4.125 17.748 4.156 1.00 51.91 224 PRO A CA 1
ATOM 1709 C C . PRO A 1 224 ? -5.184 16.766 3.643 1.00 51.91 224 PRO A C 1
ATOM 1711 O O . PRO A 1 224 ? -6.342 16.873 4.025 1.00 51.91 224 PRO A O 1
ATOM 1714 N N . ALA A 1 225 ? -4.808 15.805 2.794 1.00 54.19 225 ALA A N 1
ATOM 1715 C CA . ALA A 1 225 ? -5.752 14.861 2.197 1.00 54.19 225 ALA A CA 1
ATOM 1716 C C . ALA A 1 225 ? -6.465 13.997 3.254 1.00 54.19 225 ALA A C 1
ATOM 1718 O O . ALA A 1 225 ? -7.651 13.718 3.123 1.00 54.19 225 ALA A O 1
ATOM 1719 N N . SER A 1 226 ? -5.778 13.647 4.348 1.00 59.84 226 SER A N 1
ATOM 1720 C CA . SER A 1 226 ? -6.350 12.858 5.454 1.00 59.84 226 SER A CA 1
ATOM 1721 C C . SER A 1 226 ? -7.476 13.571 6.220 1.00 59.84 226 SER A C 1
ATOM 1723 O O . SER A 1 226 ? -8.270 12.926 6.898 1.00 59.84 226 SER A O 1
ATOM 1725 N N . LYS A 1 227 ? -7.560 14.899 6.091 1.00 63.00 227 LYS A N 1
ATOM 1726 C CA . LYS A 1 227 ? -8.460 15.792 6.836 1.00 63.00 227 LYS A CA 1
ATOM 1727 C C . LYS A 1 227 ? -9.927 15.662 6.413 1.00 63.00 227 LYS A C 1
ATOM 1729 O O . LYS A 1 227 ? -10.825 15.962 7.189 1.00 63.00 227 LYS A O 1
ATOM 1734 N N . HIS A 1 228 ? -10.157 15.174 5.197 1.00 72.94 228 HIS A N 1
ATOM 1735 C CA . HIS A 1 228 ? -11.484 14.994 4.607 1.00 72.94 228 HIS A CA 1
ATOM 1736 C C . HIS A 1 228 ? -11.751 13.521 4.290 1.00 72.94 228 HIS A C 1
ATOM 1738 O O . HIS A 1 228 ? -12.457 13.208 3.337 1.00 72.94 228 HIS A O 1
ATOM 1744 N N . MET A 1 229 ? -11.145 12.603 5.048 1.00 80.56 229 MET A N 1
ATOM 1745 C CA . MET A 1 229 ? -11.307 11.168 4.841 1.00 80.56 229 MET A CA 1
ATOM 1746 C C . MET A 1 229 ? -11.956 10.518 6.055 1.00 80.56 229 MET A C 1
ATOM 1748 O O . MET A 1 229 ? -11.500 10.649 7.190 1.00 80.56 229 MET A O 1
ATOM 1752 N N . THR A 1 230 ? -13.008 9.754 5.794 1.00 87.25 230 THR A N 1
ATOM 1753 C CA . THR A 1 230 ? -13.560 8.772 6.724 1.00 87.25 230 THR A CA 1
ATOM 1754 C C . THR A 1 230 ? -13.281 7.387 6.168 1.00 87.25 230 THR A C 1
ATOM 1756 O O . THR A 1 230 ? -13.543 7.117 4.998 1.00 87.25 230 THR A O 1
ATOM 1759 N N . LEU A 1 231 ? -12.730 6.508 6.996 1.00 88.75 231 LEU A N 1
ATOM 1760 C CA . LEU A 1 231 ? -12.546 5.108 6.647 1.00 88.75 231 LEU A CA 1
ATOM 1761 C C . LEU A 1 231 ? -13.756 4.330 7.152 1.00 88.75 231 LEU A C 1
ATOM 1763 O O . LEU A 1 231 ? -14.079 4.392 8.335 1.00 88.75 231 LEU A O 1
ATOM 1767 N N . GLU A 1 232 ? -14.411 3.585 6.275 1.00 92.50 232 GLU A N 1
ATOM 1768 C CA . GLU A 1 232 ? -15.445 2.626 6.652 1.00 92.50 232 GLU A CA 1
ATOM 1769 C C . GLU A 1 232 ? -14.865 1.216 6.559 1.00 92.50 232 GLU A C 1
ATOM 1771 O O . GLU A 1 232 ? -14.447 0.775 5.493 1.00 92.50 232 GLU A O 1
ATOM 1776 N N . LEU A 1 233 ? -14.792 0.519 7.688 1.00 93.38 233 LEU A N 1
ATOM 1777 C CA . LEU A 1 233 ? -14.208 -0.810 7.790 1.00 93.38 233 LEU A CA 1
ATOM 1778 C C . LEU A 1 233 ? -15.316 -1.815 8.051 1.00 93.38 233 LEU A C 1
ATOM 1780 O O . LEU A 1 233 ? -16.107 -1.623 8.972 1.00 93.38 233 LEU A O 1
ATOM 1784 N N . THR A 1 234 ? -15.321 -2.923 7.318 1.00 95.25 234 THR A N 1
ATOM 1785 C CA . THR A 1 234 ? -16.106 -4.101 7.701 1.00 95.25 234 THR A CA 1
ATOM 1786 C C . THR A 1 234 ? -15.177 -5.134 8.304 1.00 95.25 234 THR A C 1
ATOM 1788 O O . THR A 1 234 ? -14.172 -5.507 7.699 1.00 95.25 234 THR A O 1
ATOM 1791 N N . ILE A 1 235 ? -15.511 -5.596 9.502 1.00 94.62 235 ILE A N 1
ATOM 1792 C CA . ILE A 1 235 ? -14.737 -6.575 10.264 1.00 94.62 235 ILE A CA 1
ATOM 1793 C C . ILE A 1 235 ? -15.612 -7.814 10.460 1.00 94.62 235 ILE A C 1
ATOM 1795 O O . ILE A 1 235 ? -16.820 -7.697 10.592 1.00 94.62 235 ILE A O 1
ATOM 1799 N N . ASP A 1 236 ? -15.060 -9.021 10.457 1.00 93.38 236 ASP A N 1
ATOM 1800 C CA . ASP A 1 236 ? -15.861 -10.215 10.751 1.00 93.38 236 ASP A CA 1
ATOM 1801 C C . ASP A 1 236 ? -15.907 -10.547 12.251 1.00 93.38 236 ASP A C 1
ATOM 1803 O O . ASP A 1 236 ? -15.224 -9.946 13.084 1.00 93.38 236 ASP A O 1
ATOM 1807 N N . THR A 1 237 ? -16.712 -11.541 12.625 1.00 91.00 237 THR A N 1
ATOM 1808 C CA . THR A 1 237 ? -16.843 -11.992 14.021 1.00 91.00 237 THR A CA 1
ATOM 1809 C C . THR A 1 237 ? -15.541 -12.547 14.604 1.00 91.00 237 THR A C 1
ATOM 1811 O O . THR A 1 237 ? -15.360 -12.532 15.822 1.00 91.00 237 THR A O 1
ATOM 1814 N N . ALA A 1 238 ? -14.601 -12.972 13.755 1.00 91.44 238 ALA A N 1
ATOM 1815 C CA . ALA A 1 238 ? -13.258 -13.385 14.140 1.00 91.44 238 ALA A CA 1
ATOM 1816 C C . ALA A 1 238 ? -12.282 -12.199 14.275 1.00 91.44 238 ALA A C 1
ATOM 1818 O O . ALA A 1 238 ? -11.092 -12.418 14.509 1.00 91.44 238 ALA A O 1
ATOM 1819 N N . ARG A 1 239 ? -12.759 -10.949 14.191 1.00 89.88 239 ARG A N 1
ATOM 1820 C CA . ARG A 1 239 ? -11.953 -9.716 14.202 1.00 89.88 239 ARG A CA 1
ATOM 1821 C C . ARG A 1 239 ? -10.974 -9.642 13.033 1.00 89.88 239 ARG A C 1
ATOM 1823 O O . ARG A 1 239 ? -9.849 -9.203 13.210 1.00 89.88 239 ARG A O 1
ATOM 1830 N N . THR A 1 240 ? -11.370 -10.101 11.856 1.00 91.81 240 THR A N 1
ATOM 1831 C CA . THR A 1 240 ? -10.568 -10.012 10.629 1.00 91.81 240 THR A CA 1
ATOM 1832 C C . THR A 1 240 ? -11.088 -8.863 9.780 1.00 91.81 240 THR A C 1
ATOM 1834 O O . THR A 1 240 ? -12.295 -8.773 9.552 1.00 91.81 240 THR A O 1
ATOM 1837 N N . LEU A 1 241 ? -10.199 -7.989 9.303 1.00 92.69 241 LEU A N 1
ATOM 1838 C CA . LEU A 1 241 ? -10.566 -6.923 8.371 1.00 92.69 241 LEU A CA 1
ATOM 1839 C C . LEU A 1 241 ? -11.058 -7.540 7.053 1.00 92.69 241 LEU A C 1
ATOM 1841 O O . LEU A 1 241 ? -10.373 -8.360 6.462 1.00 92.69 241 LEU A O 1
ATOM 1845 N N . ARG A 1 242 ? -12.249 -7.188 6.580 1.00 94.69 242 ARG A N 1
ATOM 1846 C CA . ARG A 1 242 ? -12.796 -7.723 5.323 1.00 94.69 242 ARG A CA 1
ATOM 1847 C C . ARG A 1 242 ? -12.811 -6.684 4.232 1.00 94.69 242 ARG A C 1
ATOM 1849 O O . ARG A 1 242 ? -12.355 -6.969 3.132 1.00 94.69 242 ARG A O 1
ATOM 1856 N N . THR A 1 243 ? -13.278 -5.486 4.551 1.00 93.69 243 THR A N 1
ATOM 1857 C CA . THR A 1 243 ? -13.303 -4.383 3.597 1.00 93.69 243 THR A CA 1
ATOM 1858 C C . THR A 1 243 ? -12.855 -3.092 4.259 1.00 93.69 243 THR A C 1
ATOM 1860 O O . THR A 1 243 ? -13.048 -2.898 5.461 1.00 93.69 243 THR A O 1
ATOM 1863 N N . LEU A 1 244 ? -12.255 -2.214 3.463 1.00 91.31 244 LEU A N 1
ATOM 1864 C CA . LEU A 1 244 ? -11.989 -0.824 3.798 1.00 91.31 244 LEU A CA 1
ATOM 1865 C C . LEU A 1 244 ? -12.483 0.043 2.648 1.00 91.31 244 LEU A C 1
ATOM 1867 O O . LEU A 1 244 ? -12.018 -0.098 1.520 1.00 91.31 244 LEU A O 1
ATOM 1871 N N . ALA A 1 245 ? -13.390 0.963 2.936 1.00 90.44 245 ALA A N 1
ATOM 1872 C CA . ALA A 1 245 ? -13.794 2.006 2.017 1.00 90.44 245 ALA A CA 1
ATOM 1873 C C . ALA A 1 245 ? -13.243 3.354 2.484 1.00 90.44 245 ALA A C 1
ATOM 1875 O O . ALA A 1 245 ? -13.270 3.676 3.671 1.00 90.44 245 ALA A O 1
ATOM 1876 N N . ILE A 1 246 ? -12.747 4.148 1.541 1.00 87.75 246 ILE A N 1
ATOM 1877 C CA . ILE A 1 246 ? -12.340 5.532 1.783 1.00 87.75 246 ILE A CA 1
ATOM 1878 C C . ILE A 1 246 ? -13.483 6.411 1.313 1.00 87.75 246 ILE A C 1
ATOM 1880 O O . ILE A 1 246 ? -13.838 6.376 0.136 1.00 87.75 246 ILE A O 1
ATOM 1884 N N . ILE A 1 247 ? -14.053 7.181 2.226 1.00 87.06 247 ILE A N 1
ATOM 1885 C CA . ILE A 1 247 ? -15.170 8.083 1.974 1.00 87.06 247 ILE A CA 1
ATOM 1886 C C . ILE A 1 247 ? -14.648 9.507 2.101 1.00 87.06 247 ILE A C 1
ATOM 1888 O O . ILE A 1 247 ? -14.050 9.871 3.115 1.00 87.06 247 ILE A O 1
ATOM 1892 N N . ASP A 1 248 ? -14.877 10.306 1.069 1.00 84.69 248 ASP A N 1
ATOM 1893 C CA . ASP A 1 248 ? -14.647 11.741 1.116 1.00 84.69 248 ASP A CA 1
ATOM 1894 C C . ASP A 1 248 ? -15.690 12.377 2.048 1.00 84.69 248 ASP A C 1
ATOM 1896 O O . ASP A 1 248 ? -16.896 12.257 1.833 1.00 84.69 248 ASP A O 1
ATOM 1900 N N . SER A 1 249 ? -15.231 13.010 3.123 1.00 78.19 249 SER A N 1
ATOM 1901 C CA . SER A 1 249 ? -16.092 13.534 4.183 1.00 78.19 249 SER A CA 1
ATOM 1902 C C . SER A 1 249 ? -16.947 14.722 3.737 1.00 78.19 249 SER A C 1
ATOM 1904 O O . SER A 1 249 ? -17.979 14.974 4.357 1.00 78.19 249 SER A O 1
ATOM 1906 N N . GLU A 1 250 ? -16.571 15.439 2.675 1.00 81.69 250 GLU A N 1
ATOM 1907 C CA . GLU A 1 250 ? -17.335 16.591 2.178 1.00 81.69 250 GLU A CA 1
ATOM 1908 C C . GLU A 1 250 ? -18.439 16.155 1.217 1.00 81.69 250 GLU A C 1
ATOM 1910 O O . GLU A 1 250 ? -19.600 16.534 1.354 1.00 81.69 250 GLU A O 1
ATOM 1915 N N . THR A 1 251 ? -18.079 15.325 0.243 1.00 84.75 251 THR A N 1
ATOM 1916 C CA . THR A 1 251 ? -18.981 14.862 -0.814 1.00 84.75 251 THR A CA 1
ATOM 1917 C C . THR A 1 251 ? -19.760 13.611 -0.426 1.00 84.75 251 THR A C 1
ATOM 1919 O O . THR A 1 251 ? -20.709 13.252 -1.124 1.00 84.75 251 THR A O 1
ATOM 1922 N N . GLN A 1 252 ? -19.354 12.931 0.654 1.00 83.94 252 GLN A N 1
ATOM 1923 C CA . GLN A 1 252 ? -19.854 11.618 1.078 1.00 83.94 252 GLN A CA 1
ATOM 1924 C C . GLN A 1 252 ? -19.724 10.549 -0.017 1.00 83.94 252 GLN A C 1
ATOM 1926 O O . GLN A 1 252 ? -20.415 9.529 -0.004 1.00 83.94 252 GLN A O 1
ATOM 1931 N N . LYS A 1 253 ? -18.835 10.776 -0.992 1.00 84.12 253 LYS A N 1
ATOM 1932 C CA . LYS A 1 253 ? -18.580 9.837 -2.078 1.00 84.12 253 LYS A CA 1
ATOM 1933 C C . LYS A 1 253 ? -17.464 8.892 -1.694 1.00 84.12 253 LYS A C 1
ATOM 1935 O O . LYS A 1 253 ? -16.432 9.277 -1.149 1.00 84.12 253 LYS A O 1
ATOM 1940 N N . GLN A 1 254 ? -17.666 7.637 -2.050 1.00 82.00 254 GLN A N 1
ATOM 1941 C CA . GLN A 1 254 ? -16.637 6.630 -1.940 1.00 82.00 254 GLN A CA 1
ATOM 1942 C C . GLN A 1 254 ? -15.543 6.884 -2.983 1.00 82.00 254 GLN A C 1
ATOM 1944 O O . GLN A 1 254 ? -15.807 6.968 -4.182 1.00 82.00 254 GLN A O 1
ATOM 1949 N N . VAL A 1 255 ? -14.311 6.982 -2.502 1.00 81.56 255 VAL A N 1
ATOM 1950 C CA . VAL A 1 255 ? -13.108 7.208 -3.301 1.00 81.56 255 VAL A CA 1
ATOM 1951 C C . VAL A 1 255 ? -12.439 5.878 -3.648 1.00 81.56 255 VAL A C 1
ATOM 1953 O O . VAL A 1 255 ? -11.959 5.711 -4.760 1.00 81.56 255 VAL A O 1
ATOM 1956 N N . TYR A 1 256 ? -12.439 4.907 -2.732 1.00 82.69 256 TYR A N 1
ATOM 1957 C CA . TYR A 1 256 ? -11.906 3.559 -2.966 1.00 82.69 256 TYR A CA 1
ATOM 1958 C C . TYR A 1 256 ? -12.662 2.535 -2.120 1.00 82.69 256 TYR A C 1
ATOM 1960 O O . TYR A 1 256 ? -13.055 2.858 -1.002 1.00 82.69 256 TYR A O 1
ATOM 1968 N N . ILE A 1 257 ? -12.816 1.311 -2.625 1.00 89.12 257 ILE A N 1
ATOM 1969 C CA . ILE A 1 257 ? -13.060 0.112 -1.804 1.00 89.12 257 ILE A CA 1
ATOM 1970 C C . ILE A 1 257 ? -11.857 -0.803 -1.946 1.00 89.12 257 ILE A C 1
ATOM 1972 O O . ILE A 1 257 ? -11.340 -0.972 -3.048 1.00 89.12 257 ILE A O 1
ATOM 1976 N N . VAL A 1 258 ? -11.447 -1.402 -0.837 1.00 89.88 258 VAL A N 1
ATOM 1977 C CA . VAL A 1 258 ? -10.427 -2.437 -0.769 1.00 89.88 258 VAL A CA 1
ATOM 1978 C C . VAL A 1 258 ? -11.008 -3.641 -0.043 1.00 89.88 258 VAL A C 1
ATOM 1980 O O . VAL A 1 258 ? -11.383 -3.535 1.122 1.00 89.88 258 VAL A O 1
ATOM 1983 N N . ASP A 1 259 ? -11.065 -4.778 -0.723 1.00 93.12 259 ASP A N 1
ATOM 1984 C CA . ASP A 1 259 ? -11.422 -6.073 -0.149 1.00 93.12 259 ASP A CA 1
ATOM 1985 C C . ASP A 1 259 ? -10.151 -6.817 0.256 1.00 93.12 259 ASP A C 1
ATOM 1987 O O . ASP A 1 259 ? -9.200 -6.854 -0.524 1.00 93.12 259 ASP A O 1
ATOM 1991 N N . PHE A 1 260 ? -10.134 -7.431 1.440 1.00 92.19 260 PHE A N 1
ATOM 1992 C CA . PHE A 1 260 ? -8.972 -8.129 1.994 1.00 92.19 260 PHE A CA 1
ATOM 1993 C C . PHE A 1 260 ? -9.200 -9.636 2.140 1.00 92.19 260 PHE A C 1
ATOM 1995 O O . PHE A 1 260 ? -10.267 -10.105 2.545 1.00 92.19 260 PHE A O 1
ATOM 2002 N N . SER A 1 261 ? -8.136 -10.397 1.889 1.00 91.88 261 SER A N 1
ATOM 2003 C CA . SER A 1 261 ? -8.012 -11.820 2.197 1.00 91.88 261 SER A CA 1
ATOM 2004 C C . SER A 1 261 ? -6.653 -12.094 2.842 1.00 91.88 261 SER A C 1
ATOM 2006 O O . SER A 1 261 ? -5.641 -11.531 2.439 1.00 91.88 261 SER A O 1
ATOM 2008 N N . PHE A 1 262 ? -6.627 -12.986 3.830 1.00 88.88 262 PHE A N 1
ATOM 2009 C CA . PHE A 1 262 ? -5.424 -13.357 4.592 1.00 88.88 262 PHE A CA 1
ATOM 2010 C C . PHE A 1 262 ? -5.062 -14.832 4.396 1.00 88.88 262 PHE A C 1
ATOM 2012 O O . PHE A 1 262 ? -4.616 -15.514 5.313 1.00 88.88 262 PHE A O 1
ATOM 2019 N N . THR A 1 263 ? -5.353 -15.361 3.212 1.00 85.88 263 THR A N 1
ATOM 2020 C CA . THR A 1 263 ? -5.021 -16.737 2.837 1.00 85.88 263 THR A CA 1
ATOM 2021 C C . THR A 1 263 ? -3.536 -16.874 2.542 1.00 85.88 263 THR A C 1
ATOM 2023 O O . THR A 1 263 ? -2.965 -16.006 1.880 1.00 85.88 263 THR A O 1
ATOM 2026 N N . GLU A 1 264 ? -2.944 -17.998 2.954 1.00 80.62 264 GLU A N 1
ATOM 2027 C CA . GLU A 1 264 ? -1.592 -18.368 2.540 1.00 80.62 264 GLU A CA 1
ATOM 2028 C C . GLU A 1 264 ? -1.453 -18.343 1.014 1.00 80.62 264 GLU A C 1
ATOM 2030 O O . GLU A 1 264 ? -2.362 -18.703 0.257 1.00 80.62 264 GLU A O 1
ATOM 2035 N N . SER A 1 265 ? -0.282 -17.915 0.569 1.00 85.25 265 SER A N 1
ATOM 2036 C CA . SER A 1 265 ? 0.066 -17.774 -0.836 1.00 85.25 265 SER A CA 1
ATOM 2037 C C . SER A 1 265 ? 1.511 -18.180 -1.085 1.00 85.25 265 SER A C 1
ATOM 2039 O O . SER A 1 265 ? 2.335 -18.264 -0.167 1.00 85.25 265 SER A O 1
ATOM 2041 N N . ALA A 1 266 ? 1.818 -18.458 -2.351 1.00 88.31 266 ALA A N 1
ATOM 2042 C CA . ALA A 1 266 ? 3.176 -18.749 -2.779 1.00 88.31 266 ALA A CA 1
ATOM 2043 C C . ALA A 1 266 ? 4.087 -17.516 -2.607 1.00 88.31 266 ALA A C 1
ATOM 2045 O O . ALA A 1 266 ? 3.604 -16.387 -2.696 1.00 88.31 266 ALA A O 1
ATOM 2046 N N . PRO A 1 267 ? 5.406 -17.704 -2.417 1.00 90.12 267 PRO A N 1
ATOM 2047 C CA . PRO A 1 267 ? 6.349 -16.594 -2.368 1.00 90.12 267 PRO A CA 1
ATOM 2048 C C . PRO A 1 267 ? 6.278 -15.704 -3.615 1.00 90.12 267 PRO A C 1
ATOM 2050 O O . PRO A 1 267 ? 6.179 -16.190 -4.749 1.00 90.12 267 PRO A O 1
ATOM 2053 N N . ILE A 1 268 ? 6.386 -14.392 -3.406 1.00 92.12 268 ILE A N 1
ATOM 2054 C CA . ILE A 1 268 ? 6.473 -13.413 -4.490 1.00 92.12 268 ILE A CA 1
ATOM 2055 C C . ILE A 1 268 ? 7.907 -13.427 -5.025 1.00 92.12 268 ILE A C 1
ATOM 2057 O O . ILE A 1 268 ? 8.824 -12.904 -4.399 1.00 92.12 268 ILE A O 1
ATOM 2061 N N . ASN A 1 269 ? 8.093 -14.039 -6.194 1.00 93.69 269 ASN A N 1
ATOM 2062 C CA . ASN A 1 269 ? 9.402 -14.173 -6.832 1.00 93.69 269 ASN A CA 1
ATOM 2063 C C . ASN A 1 269 ? 9.630 -13.108 -7.918 1.00 93.69 269 ASN A C 1
ATOM 2065 O O . ASN A 1 269 ? 8.664 -12.674 -8.571 1.00 93.69 269 ASN A O 1
ATOM 2069 N N . PRO A 1 270 ? 10.896 -12.732 -8.186 1.00 93.88 270 PRO A N 1
ATOM 2070 C CA . PRO A 1 270 ? 11.242 -11.942 -9.359 1.00 93.88 270 PRO A CA 1
ATOM 2071 C C . PRO A 1 270 ? 10.732 -12.599 -10.650 1.00 93.88 270 PRO A C 1
ATOM 2073 O O . PRO A 1 270 ? 10.581 -13.825 -10.712 1.00 93.88 270 PRO A O 1
ATOM 2076 N N . PRO A 1 271 ? 10.435 -11.817 -11.699 1.00 94.81 271 PRO A N 1
ATOM 2077 C CA . PRO A 1 271 ? 10.174 -12.371 -13.019 1.00 94.81 271 PRO A CA 1
ATOM 2078 C C . PRO A 1 271 ? 11.352 -13.228 -13.502 1.00 94.81 271 PRO A C 1
ATOM 2080 O O . PRO A 1 271 ? 12.507 -12.884 -13.278 1.00 94.81 271 PRO A O 1
ATOM 2083 N N . SER A 1 272 ? 11.071 -14.316 -14.224 1.00 92.50 272 SER A N 1
ATOM 2084 C CA . SER A 1 272 ? 12.112 -15.205 -14.770 1.00 92.50 272 SER A CA 1
ATOM 2085 C C . SER A 1 272 ? 13.022 -14.523 -15.797 1.00 92.50 272 SER A C 1
ATOM 2087 O O . SER A 1 272 ? 14.126 -14.988 -16.058 1.00 92.50 272 SER A O 1
ATOM 2089 N N . THR A 1 273 ? 12.537 -13.446 -16.413 1.00 94.25 273 THR A N 1
ATOM 2090 C CA . THR A 1 273 ? 13.265 -12.635 -17.389 1.00 94.25 273 THR A CA 1
ATOM 2091 C C . THR A 1 273 ? 12.911 -11.171 -17.174 1.00 94.25 273 THR A C 1
ATOM 2093 O O . THR A 1 273 ? 11.727 -10.832 -17.222 1.00 94.25 273 THR A O 1
ATOM 2096 N N . SER A 1 274 ? 13.915 -10.314 -17.008 1.00 95.44 274 SER A N 1
ATOM 2097 C CA . SER A 1 274 ? 13.777 -8.857 -16.962 1.00 95.44 274 SER A CA 1
ATOM 2098 C C . SER A 1 274 ? 14.997 -8.183 -17.589 1.00 95.44 274 SER A C 1
ATOM 2100 O O . SER A 1 274 ? 16.095 -8.735 -17.580 1.00 95.44 274 SER A O 1
ATOM 2102 N N . GLU A 1 275 ? 14.807 -6.987 -18.141 1.00 95.38 275 GLU A N 1
ATOM 2103 C CA . GLU A 1 275 ? 15.909 -6.109 -18.553 1.00 95.38 275 GLU A CA 1
ATOM 2104 C C . GLU A 1 275 ? 16.164 -5.089 -17.436 1.00 95.38 275 GLU A C 1
ATOM 2106 O O . GLU A 1 275 ? 15.218 -4.502 -16.910 1.00 95.38 275 GLU A O 1
ATOM 2111 N N . SER A 1 276 ? 17.425 -4.853 -17.070 1.00 94.25 276 SER A N 1
ATOM 2112 C CA . SER A 1 276 ? 17.739 -3.830 -16.071 1.00 94.25 276 SER A CA 1
ATOM 2113 C C . SER A 1 276 ? 17.596 -2.425 -16.651 1.00 94.25 276 SER A C 1
ATOM 2115 O O . SER A 1 276 ? 18.007 -2.140 -17.782 1.00 94.25 276 SER A O 1
ATOM 2117 N N . PHE A 1 277 ? 17.060 -1.505 -15.856 1.00 91.44 277 PHE A N 1
ATOM 2118 C CA . PHE A 1 277 ? 16.927 -0.110 -16.254 1.00 91.44 277 PHE A CA 1
ATOM 2119 C C . PHE A 1 277 ? 18.290 0.538 -16.552 1.00 91.44 277 PHE A C 1
ATOM 2121 O O . PHE A 1 277 ? 18.410 1.311 -17.501 1.00 91.44 277 PHE A O 1
ATOM 2128 N N . GLU A 1 278 ? 19.354 0.135 -15.852 1.00 90.94 278 GLU A N 1
ATOM 2129 C CA . GLU A 1 278 ? 20.726 0.573 -16.147 1.00 90.94 278 GLU A CA 1
ATOM 2130 C C . GLU A 1 278 ? 21.183 0.208 -17.570 1.00 90.94 278 GLU A C 1
ATOM 2132 O O . GLU A 1 278 ? 21.872 0.987 -18.236 1.00 90.94 278 GLU A O 1
ATOM 2137 N N . SER A 1 279 ? 20.796 -0.968 -18.076 1.00 92.00 279 SER A N 1
ATOM 2138 C CA . SER A 1 279 ? 21.071 -1.366 -19.463 1.00 92.00 279 SER A CA 1
ATOM 2139 C C . SER A 1 279 ? 20.350 -0.445 -20.456 1.00 92.00 279 SER A C 1
ATOM 2141 O O . SER A 1 279 ? 20.927 -0.010 -21.459 1.00 92.00 279 SER A O 1
ATOM 2143 N N . ILE A 1 280 ? 19.107 -0.066 -20.147 1.00 91.06 280 ILE A N 1
ATOM 2144 C CA . ILE A 1 280 ? 18.320 0.878 -20.951 1.00 91.06 280 ILE A CA 1
ATOM 2145 C C . ILE A 1 280 ? 18.945 2.281 -20.909 1.00 91.06 280 ILE A C 1
ATOM 2147 O O . ILE A 1 280 ? 19.079 2.920 -21.954 1.00 91.06 280 ILE A O 1
ATOM 2151 N N . GLN A 1 281 ? 19.428 2.734 -19.751 1.00 89.06 281 GLN A N 1
ATOM 2152 C CA . GLN A 1 281 ? 20.152 4.004 -19.612 1.00 89.06 281 GLN A CA 1
ATOM 2153 C C . GLN A 1 281 ? 21.428 4.051 -20.454 1.00 89.06 281 GLN A C 1
ATOM 2155 O O . GLN A 1 281 ? 21.700 5.062 -21.111 1.00 89.06 281 GLN A O 1
ATOM 2160 N N . LYS A 1 282 ? 22.189 2.952 -20.504 1.00 89.69 282 LYS A N 1
ATOM 2161 C CA . LYS A 1 282 ? 23.366 2.839 -21.380 1.00 89.69 282 LYS A CA 1
ATOM 2162 C C . LYS A 1 282 ? 22.975 2.962 -22.856 1.00 89.69 282 LYS A C 1
ATOM 2164 O O . LYS A 1 282 ? 23.628 3.697 -23.596 1.00 89.69 282 LYS A O 1
ATOM 2169 N N . LYS A 1 283 ? 21.880 2.319 -23.281 1.00 88.94 283 LYS A N 1
ATOM 2170 C CA . LYS A 1 283 ? 21.332 2.453 -24.647 1.00 88.94 283 LYS A CA 1
ATOM 2171 C C . LYS A 1 283 ? 20.918 3.904 -24.951 1.00 88.94 283 LYS A C 1
ATOM 2173 O O . LYS A 1 283 ? 21.242 4.408 -26.027 1.00 88.94 283 LYS A O 1
ATOM 2178 N N . ALA A 1 284 ? 20.293 4.596 -23.996 1.00 86.50 284 ALA A N 1
ATOM 2179 C CA . ALA A 1 284 ? 19.918 6.009 -24.116 1.00 86.50 284 ALA A CA 1
ATOM 2180 C C . ALA A 1 284 ? 21.133 6.933 -24.269 1.00 86.50 284 ALA A C 1
ATOM 2182 O O . ALA A 1 284 ? 21.157 7.784 -25.156 1.00 86.50 284 ALA A O 1
ATOM 2183 N N . ALA A 1 285 ? 22.176 6.732 -23.459 1.00 85.56 285 ALA A N 1
ATOM 2184 C CA . ALA A 1 285 ? 23.408 7.514 -23.543 1.00 85.56 285 ALA A CA 1
ATOM 2185 C C . ALA A 1 285 ? 24.079 7.384 -24.923 1.00 85.56 285 ALA A C 1
ATOM 2187 O O . ALA A 1 285 ? 24.494 8.385 -25.507 1.00 85.56 285 ALA A O 1
ATOM 2188 N N . VAL A 1 286 ? 24.118 6.171 -25.488 1.00 86.00 286 VAL A N 1
ATOM 2189 C CA . VAL A 1 286 ? 24.648 5.937 -26.842 1.00 86.00 286 VAL A CA 1
ATOM 2190 C C . VAL A 1 286 ? 23.822 6.662 -27.909 1.00 86.00 286 VAL A C 1
ATOM 2192 O O . VAL A 1 286 ? 24.399 7.245 -28.826 1.00 86.00 286 VAL A O 1
ATOM 2195 N N . GLN A 1 287 ? 22.488 6.661 -27.804 1.00 81.81 287 GLN A N 1
ATOM 2196 C CA . GLN A 1 287 ? 21.630 7.388 -28.747 1.00 81.81 287 GLN A CA 1
ATOM 2197 C C . GLN A 1 287 ? 21.850 8.903 -28.685 1.00 81.81 287 GLN A C 1
ATOM 2199 O O . GLN A 1 287 ? 21.944 9.539 -29.732 1.00 81.81 287 GLN A O 1
ATOM 2204 N N . ILE A 1 288 ? 22.020 9.465 -27.485 1.00 78.19 288 ILE A N 1
ATOM 2205 C CA . ILE A 1 288 ? 22.317 10.892 -27.301 1.00 78.19 288 ILE A CA 1
ATOM 2206 C C . ILE A 1 288 ? 23.622 11.271 -27.995 1.00 78.19 288 ILE A C 1
ATOM 2208 O O . ILE A 1 288 ? 23.653 12.253 -28.734 1.00 78.19 288 ILE A O 1
ATOM 2212 N N . ILE A 1 289 ? 24.682 10.481 -27.797 1.00 78.56 289 ILE A N 1
ATOM 2213 C CA . ILE A 1 289 ? 25.990 10.731 -28.419 1.00 78.56 289 ILE A CA 1
ATOM 2214 C C . ILE A 1 289 ? 25.884 10.701 -29.946 1.00 78.56 289 ILE A C 1
ATOM 2216 O O . ILE A 1 289 ? 26.491 11.533 -30.603 1.00 78.56 289 ILE A O 1
ATOM 2220 N N . ARG A 1 290 ? 25.098 9.779 -30.514 1.00 76.06 290 ARG A N 1
ATOM 2221 C CA . ARG A 1 290 ? 24.916 9.658 -31.972 1.00 76.06 290 ARG A CA 1
ATOM 2222 C C . ARG A 1 290 ? 24.045 10.755 -32.591 1.00 76.06 290 ARG A C 1
ATOM 2224 O O . ARG A 1 290 ? 24.070 10.915 -33.804 1.00 76.06 290 ARG A O 1
ATOM 2231 N N . SER A 1 291 ? 23.238 11.442 -31.785 1.00 67.75 291 SER A N 1
ATOM 2232 C CA . SER A 1 291 ? 22.335 12.516 -32.229 1.00 67.75 291 SER A CA 1
ATOM 2233 C C . SER A 1 291 ? 22.959 13.918 -32.197 1.00 67.75 291 SER A C 1
ATOM 2235 O O . SER A 1 291 ? 22.298 14.878 -32.589 1.00 67.75 291 SER A O 1
ATOM 2237 N N . ARG A 1 292 ? 24.197 14.034 -31.702 1.00 60.19 292 ARG A N 1
ATOM 2238 C CA . ARG A 1 292 ? 25.010 15.258 -31.692 1.00 60.19 292 ARG A CA 1
ATOM 2239 C C . ARG A 1 292 ? 26.067 15.194 -32.783 1.00 60.19 292 ARG A C 1
ATOM 2241 O O . ARG A 1 292 ? 26.384 16.278 -33.311 1.00 60.19 292 ARG A O 1
#